Protein AF-A0A8S1B1F9-F1 (afdb_monomer)

pLDDT: mean 83.86, std 9.73, range [38.22, 96.88]

Organism: Arctia plantaginis (NCBI:txid874455)

InterPro domains:
  IPR051055 PIF1 DNA helicase [PTHR47642] (65-188)

Sequence (222 aa):
MPAEEEDPELYELVKKCQIHRHTQTCTKNNTSVRCRFNFPRQECDETRIVSHSSDGFLRNGGRICLLKRRKQDAWVNNFHPQLLRLRTGNMDIQPCGSNEAIAYYIAKYLSKAEPEGVDSGIAQAIQQIQREESDISRKLFRICMKILKERQVSAAECAYRLCHIPLRDSSRSCIFLNTRKPEQRYKVLRFDQSGHVTGCYSNIFERYEKRPLHILNTILRK

Mean predicted aligned error: 11.95 Å

Structure (mmCIF, N/CA/C/O backbone):
data_AF-A0A8S1B1F9-F1
#
_entry.id   AF-A0A8S1B1F9-F1
#
loop_
_atom_site.group_PDB
_atom_site.id
_atom_site.type_symbol
_atom_site.label_atom_id
_atom_site.label_alt_id
_atom_site.label_comp_id
_atom_site.label_asym_id
_atom_site.label_entity_id
_atom_site.label_seq_id
_atom_site.pdbx_PDB_ins_code
_atom_site.Cartn_x
_atom_site.Cartn_y
_atom_site.Cartn_z
_atom_site.occupancy
_atom_site.B_iso_or_equiv
_atom_site.auth_seq_id
_atom_site.auth_comp_id
_atom_site.auth_asym_id
_atom_site.auth_atom_id
_atom_site.pdbx_PDB_model_num
ATOM 1 N N . MET A 1 1 ? -13.764 4.101 15.469 1.00 85.19 1 MET A N 1
ATOM 2 C CA . MET A 1 1 ? -14.524 2.851 15.713 1.00 85.19 1 MET A CA 1
ATOM 3 C C . MET A 1 1 ? -16.001 3.222 15.779 1.00 85.19 1 MET A C 1
ATOM 5 O O . MET A 1 1 ? -16.249 4.332 16.241 1.00 85.19 1 MET A O 1
ATOM 9 N N . PRO A 1 2 ? -16.958 2.408 15.300 1.00 88.38 2 PRO A N 1
ATOM 10 C CA . PRO A 1 2 ? -18.380 2.664 15.585 1.00 88.38 2 PRO A CA 1
ATOM 11 C C . PRO A 1 2 ? -18.637 2.656 17.101 1.00 88.38 2 PRO A C 1
ATOM 13 O O . PRO A 1 2 ? -17.787 2.175 17.862 1.00 88.38 2 PRO A O 1
ATOM 16 N N . ALA A 1 3 ? -19.753 3.221 17.561 1.00 89.62 3 ALA A N 1
ATOM 17 C CA . ALA A 1 3 ? -20.211 2.941 18.920 1.00 89.62 3 ALA A CA 1
ATOM 18 C C . ALA A 1 3 ? -20.698 1.484 19.022 1.00 89.62 3 ALA A C 1
ATOM 20 O O . ALA A 1 3 ? -21.151 0.906 18.036 1.00 89.62 3 ALA A O 1
ATOM 21 N N . GLU A 1 4 ? -20.592 0.894 20.212 1.00 92.12 4 GLU A N 1
ATOM 22 C CA . GLU A 1 4 ? -21.021 -0.489 20.466 1.00 92.12 4 GLU A CA 1
ATOM 23 C C . GLU A 1 4 ? -22.518 -0.679 20.188 1.00 92.12 4 GLU A C 1
ATOM 25 O O . GLU A 1 4 ? -22.912 -1.684 19.614 1.00 92.12 4 GLU A O 1
ATOM 30 N N . GLU A 1 5 ? -23.329 0.329 20.507 1.00 94.25 5 GLU A N 1
ATOM 31 C CA . GLU A 1 5 ? -24.780 0.346 20.288 1.00 94.25 5 GLU A CA 1
ATOM 32 C C . GLU A 1 5 ? -25.167 0.490 18.806 1.00 94.25 5 GLU A C 1
ATOM 34 O O . GLU A 1 5 ? -26.212 -0.001 18.388 1.00 94.25 5 GLU A O 1
ATOM 39 N N . GLU A 1 6 ? -24.331 1.156 18.003 1.00 94.06 6 GLU A N 1
ATOM 40 C CA . GLU A 1 6 ? -24.597 1.412 16.580 1.00 94.06 6 GLU A CA 1
ATOM 41 C C . GLU A 1 6 ? -24.293 0.188 15.712 1.00 94.06 6 GLU A C 1
ATOM 43 O O . GLU A 1 6 ? -25.030 -0.121 14.777 1.00 94.06 6 GLU A O 1
ATOM 48 N N . ASP A 1 7 ? -23.174 -0.486 15.990 1.00 96.12 7 ASP A N 1
ATOM 49 C CA . ASP A 1 7 ? -22.719 -1.647 15.228 1.00 96.12 7 ASP A CA 1
ATOM 50 C C . ASP A 1 7 ? -21.903 -2.601 16.126 1.00 96.12 7 ASP A C 1
ATOM 52 O O . ASP A 1 7 ? -20.662 -2.574 16.100 1.00 96.12 7 ASP A O 1
ATOM 56 N N . PRO A 1 8 ? -22.585 -3.451 16.923 1.00 96.00 8 PRO A N 1
ATOM 57 C CA . PRO A 1 8 ? -21.937 -4.347 17.882 1.00 96.00 8 PRO A CA 1
ATOM 58 C C . PRO A 1 8 ? -20.952 -5.314 17.216 1.00 96.00 8 PRO A C 1
ATOM 60 O O . PRO A 1 8 ? -19.862 -5.571 17.726 1.00 96.00 8 PRO A O 1
ATOM 63 N N . GLU A 1 9 ? -21.308 -5.829 16.036 1.00 95.88 9 GLU A N 1
ATOM 64 C CA . GLU A 1 9 ? -20.485 -6.793 15.306 1.00 95.88 9 GLU A CA 1
ATOM 65 C C . GLU A 1 9 ? -19.170 -6.158 14.841 1.00 95.88 9 GLU A C 1
ATOM 67 O O . GLU A 1 9 ? -18.086 -6.705 15.067 1.00 95.88 9 GLU A O 1
ATOM 72 N N . LEU A 1 10 ? -19.235 -4.981 14.208 1.00 96.25 10 LEU A N 1
ATOM 73 C CA . LEU A 1 10 ? -18.028 -4.295 13.761 1.00 96.25 10 LEU A CA 1
ATOM 74 C C . LEU A 1 10 ? -17.189 -3.816 14.944 1.00 96.25 10 LEU A C 1
ATOM 76 O O . LEU A 1 10 ? -15.961 -3.869 14.872 1.00 96.25 10 LEU A O 1
ATOM 80 N N . TYR A 1 11 ? -17.824 -3.357 16.020 1.00 96.25 11 TYR A N 1
ATOM 81 C CA . TYR A 1 11 ? -17.135 -2.958 17.240 1.00 96.25 11 TYR A CA 1
ATOM 82 C C . TYR A 1 11 ? -16.305 -4.112 17.826 1.00 96.25 11 TYR A C 1
ATOM 84 O O . TYR A 1 11 ? -15.102 -3.943 18.059 1.00 96.25 11 TYR A O 1
ATOM 92 N N . GLU A 1 12 ? -16.890 -5.307 17.946 1.00 96.56 12 GLU A N 1
ATOM 93 C CA . GLU A 1 12 ? -16.179 -6.501 18.412 1.00 96.56 12 GLU A CA 1
ATOM 94 C C . GLU A 1 12 ? -15.044 -6.911 17.464 1.00 96.56 12 GLU A C 1
ATOM 96 O O . GLU A 1 12 ? -13.924 -7.197 17.903 1.00 96.56 12 GLU A O 1
ATOM 101 N N . LEU A 1 13 ? -15.260 -6.846 16.146 1.00 96.88 13 LEU A N 1
ATOM 102 C CA . LEU A 1 13 ? -14.199 -7.099 15.166 1.00 96.88 13 LEU A CA 1
ATOM 103 C C . LEU A 1 13 ? -13.034 -6.105 15.288 1.00 96.88 13 LEU A C 1
ATOM 105 O O . LEU A 1 13 ? -11.866 -6.486 15.152 1.00 96.88 13 LEU A O 1
ATOM 109 N N . VAL A 1 14 ? -13.322 -4.828 15.545 1.00 96.19 14 VAL A N 1
ATOM 110 C CA . VAL A 1 14 ? -12.297 -3.795 15.736 1.00 96.19 14 VAL A CA 1
ATOM 111 C C . VAL A 1 14 ? -11.507 -4.055 17.014 1.00 96.19 14 VAL A C 1
ATOM 113 O O . VAL A 1 14 ? -10.272 -4.063 16.962 1.00 96.19 14 VAL A O 1
ATOM 116 N N . LYS A 1 15 ? -12.186 -4.334 18.134 1.00 95.56 15 LYS A N 1
ATOM 117 C CA . LYS A 1 15 ? -11.540 -4.698 19.404 1.00 95.56 15 LYS A CA 1
ATOM 118 C C . LYS A 1 15 ? -10.648 -5.928 19.263 1.00 95.56 15 LYS A C 1
ATOM 120 O O . LYS A 1 15 ? -9.524 -5.937 19.768 1.00 95.56 15 LYS A O 1
ATOM 125 N N . LYS A 1 16 ? -11.121 -6.941 18.539 1.00 95.31 16 LYS A N 1
ATOM 126 C CA . LYS A 1 16 ? -10.407 -8.203 18.335 1.00 95.31 16 LYS A CA 1
ATOM 127 C C . LYS A 1 16 ? -9.188 -8.056 17.424 1.00 95.31 16 LYS A C 1
ATOM 129 O O . LYS A 1 16 ? -8.132 -8.605 17.727 1.00 95.31 16 LYS A O 1
ATOM 134 N N . CYS A 1 17 ? -9.321 -7.347 16.302 1.00 95.19 17 CYS A N 1
ATOM 135 C CA . CYS A 1 17 ? -8.339 -7.420 15.212 1.00 95.19 17 CYS A CA 1
ATOM 136 C C . CYS A 1 17 ? -7.545 -6.130 14.968 1.00 95.19 17 CYS A C 1
ATOM 138 O O . CYS A 1 17 ? -6.486 -6.186 14.338 1.00 95.19 17 CYS A O 1
ATOM 140 N N . GLN A 1 18 ? -8.041 -4.967 15.396 1.00 96.19 18 GLN A N 1
ATOM 141 C CA . GLN A 1 18 ? -7.490 -3.672 14.974 1.00 96.19 18 GLN A CA 1
ATOM 142 C C . GLN A 1 18 ? -6.810 -2.880 16.085 1.00 96.19 18 GLN A C 1
ATOM 144 O O . GLN A 1 18 ? -6.198 -1.858 15.778 1.00 96.19 18 GLN A O 1
ATOM 149 N N . ILE A 1 19 ? -6.850 -3.332 17.337 1.00 95.50 19 ILE A N 1
ATOM 150 C CA . ILE A 1 19 ? -6.139 -2.661 18.428 1.00 95.50 19 ILE A CA 1
ATOM 151 C C . ILE A 1 19 ? -4.636 -2.899 18.292 1.00 95.50 19 ILE A C 1
ATOM 153 O O . ILE A 1 19 ? -4.151 -4.027 18.386 1.00 95.50 19 ILE A O 1
ATOM 157 N N . HIS A 1 20 ? -3.891 -1.819 18.075 1.00 94.56 20 HIS A N 1
ATOM 158 C CA . HIS A 1 20 ? -2.442 -1.849 18.079 1.00 94.56 20 HIS A CA 1
ATOM 159 C C . HIS A 1 20 ? -1.928 -2.131 19.491 1.00 94.56 20 HIS A C 1
ATOM 161 O O . HIS A 1 20 ? -2.270 -1.439 20.449 1.00 94.56 20 HIS A O 1
ATOM 167 N N . ARG A 1 21 ? -1.060 -3.133 19.598 1.00 92.00 21 ARG A N 1
ATOM 168 C CA . ARG A 1 21 ? -0.300 -3.445 20.805 1.00 92.00 21 ARG A CA 1
ATOM 169 C C . ARG A 1 21 ? 1.168 -3.425 20.430 1.00 92.00 21 ARG A C 1
ATOM 171 O O . ARG A 1 21 ? 1.539 -3.959 19.383 1.00 92.00 21 ARG A O 1
ATOM 178 N N . HIS A 1 22 ? 1.990 -2.802 21.265 1.00 90.62 22 HIS A N 1
ATOM 179 C CA . HIS A 1 22 ? 3.414 -2.755 20.992 1.00 90.62 22 HIS A CA 1
ATOM 180 C C . HIS A 1 22 ? 4.000 -4.167 20.995 1.00 90.62 22 HIS A C 1
ATOM 182 O O . HIS A 1 22 ? 3.785 -4.957 21.910 1.00 90.62 22 HIS A O 1
ATOM 188 N N . THR A 1 23 ? 4.748 -4.464 19.942 1.00 87.69 23 THR A N 1
ATOM 189 C CA . THR A 1 23 ? 5.561 -5.670 19.797 1.00 87.69 23 THR A CA 1
ATOM 190 C C . THR A 1 23 ? 6.990 -5.249 19.474 1.00 87.69 23 THR A C 1
ATOM 192 O O . THR A 1 23 ? 7.249 -4.071 19.221 1.00 87.69 23 THR A O 1
ATOM 195 N N . GLN A 1 24 ? 7.922 -6.198 19.403 1.00 84.81 24 GLN A N 1
ATOM 196 C CA . GLN A 1 24 ? 9.319 -5.922 19.037 1.00 84.81 24 GLN A CA 1
ATOM 197 C C . GLN A 1 24 ? 9.446 -5.185 17.689 1.00 84.81 24 GLN A C 1
ATOM 199 O O . GLN A 1 24 ? 10.350 -4.388 17.489 1.00 84.81 24 GLN A O 1
ATOM 204 N N . THR A 1 25 ? 8.491 -5.371 16.772 1.00 85.81 25 THR A N 1
ATOM 205 C CA . THR A 1 25 ? 8.483 -4.678 15.469 1.00 85.81 25 THR A CA 1
ATOM 206 C C . THR A 1 25 ? 8.158 -3.182 15.553 1.00 85.81 25 THR A C 1
ATOM 208 O O . THR A 1 25 ? 8.343 -2.452 14.573 1.00 85.81 25 THR A O 1
ATOM 211 N N . CYS A 1 26 ? 7.653 -2.723 16.703 1.00 87.62 26 CYS A N 1
ATOM 212 C CA . CYS A 1 26 ? 7.297 -1.328 16.946 1.00 87.62 26 CYS A CA 1
ATOM 213 C C . CYS A 1 26 ? 8.517 -0.454 17.229 1.00 87.62 26 CYS A C 1
ATOM 215 O O . CYS A 1 26 ? 8.411 0.763 17.109 1.00 87.62 26 CYS A O 1
ATOM 217 N N . THR A 1 27 ? 9.670 -1.039 17.541 1.00 83.25 27 THR A N 1
ATOM 218 C CA . THR A 1 27 ? 10.941 -0.324 17.620 1.00 83.25 27 THR A CA 1
ATOM 219 C C . THR A 1 27 ? 11.744 -0.632 16.359 1.00 83.25 27 THR A C 1
ATOM 221 O O . THR A 1 27 ? 11.889 -1.777 15.937 1.00 83.25 27 THR A O 1
ATOM 224 N N . LYS A 1 28 ? 12.258 0.403 15.688 1.00 69.69 28 LYS A N 1
ATOM 225 C CA . LYS A 1 28 ? 13.285 0.199 14.660 1.00 69.69 28 LYS A CA 1
ATOM 226 C C . LYS A 1 28 ? 14.621 0.099 15.396 1.00 69.69 28 LYS A C 1
ATOM 228 O O . LYS A 1 28 ? 14.969 1.035 16.109 1.00 69.69 28 LYS A O 1
ATOM 233 N N . ASN A 1 29 ? 15.315 -1.032 15.273 1.00 64.75 29 ASN A N 1
ATOM 234 C CA . ASN A 1 29 ? 16.646 -1.282 15.847 1.00 64.75 29 ASN A CA 1
ATOM 235 C C . ASN A 1 29 ? 16.768 -0.976 17.357 1.00 64.75 29 ASN A C 1
ATOM 237 O O . ASN A 1 29 ? 17.799 -0.469 17.787 1.00 64.75 29 ASN A O 1
ATOM 241 N N . ASN A 1 30 ? 15.707 -1.204 18.149 1.00 60.62 30 ASN A N 1
ATOM 242 C CA . ASN A 1 30 ? 15.657 -0.928 19.599 1.00 60.62 30 ASN A CA 1
ATOM 243 C C . ASN A 1 30 ? 16.088 0.484 20.044 1.00 60.62 30 ASN A C 1
ATOM 245 O O . ASN A 1 30 ? 16.358 0.712 21.216 1.00 60.62 30 ASN A O 1
ATOM 249 N N . THR A 1 31 ? 16.111 1.449 19.127 1.00 62.41 31 THR A N 1
ATOM 250 C CA . THR A 1 31 ? 16.647 2.801 19.368 1.00 62.41 31 THR A CA 1
ATOM 251 C C . THR A 1 31 ? 15.568 3.877 19.351 1.00 62.41 31 THR A C 1
ATOM 253 O O . THR A 1 31 ? 15.835 5.035 19.660 1.00 62.41 31 THR A O 1
ATOM 256 N N . SER A 1 32 ? 14.332 3.526 18.990 1.00 66.75 32 SER A N 1
ATOM 257 C CA . SER A 1 32 ? 13.257 4.507 18.869 1.00 66.75 32 SER A CA 1
ATOM 258 C C . SER A 1 32 ? 12.443 4.633 20.155 1.00 66.75 32 SER A C 1
ATOM 260 O O . SER A 1 32 ? 11.801 3.679 20.582 1.00 66.75 32 SER A O 1
ATOM 262 N N . VAL A 1 33 ? 12.411 5.849 20.710 1.00 75.88 33 VAL A N 1
ATOM 263 C CA . VAL A 1 33 ? 11.517 6.259 21.812 1.00 75.88 33 VAL A CA 1
ATOM 264 C C . VAL A 1 33 ? 10.048 6.303 21.360 1.00 75.88 33 VAL A C 1
ATOM 266 O O . VAL A 1 33 ? 9.131 6.276 22.176 1.00 75.88 33 VAL A O 1
ATOM 269 N N . ARG A 1 34 ? 9.798 6.370 20.045 1.00 81.62 34 ARG A N 1
ATOM 270 C CA . ARG A 1 34 ? 8.455 6.441 19.460 1.00 81.62 34 ARG A CA 1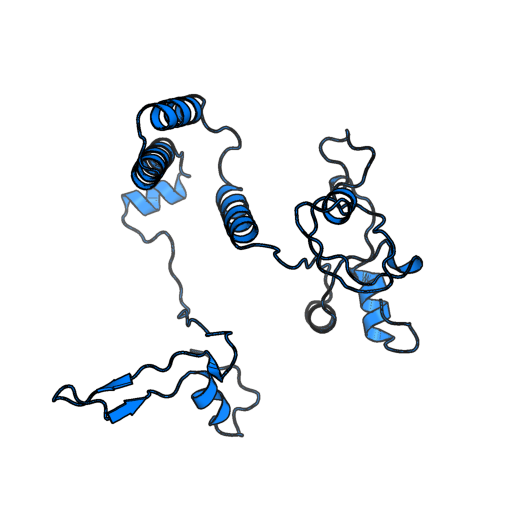
ATOM 271 C C . ARG A 1 34 ? 8.125 5.157 18.711 1.00 81.62 34 ARG A C 1
ATOM 273 O O . ARG A 1 34 ? 8.978 4.560 18.061 1.00 81.62 34 ARG A O 1
ATOM 280 N N . CYS A 1 35 ? 6.856 4.762 18.748 1.00 87.31 35 CYS A N 1
ATOM 281 C CA . CYS A 1 35 ? 6.382 3.634 17.958 1.00 87.31 35 CYS A CA 1
ATOM 282 C C . CYS A 1 35 ? 6.646 3.885 16.465 1.00 87.31 35 CYS A C 1
ATOM 284 O O . CYS A 1 35 ? 6.242 4.912 15.919 1.00 87.31 35 CYS A O 1
ATOM 286 N N . ARG A 1 36 ? 7.256 2.912 15.782 1.00 85.50 36 ARG A N 1
ATOM 287 C CA . ARG A 1 36 ? 7.500 2.900 14.329 1.00 85.50 36 ARG A CA 1
ATOM 288 C C . ARG A 1 36 ? 6.238 3.208 13.523 1.00 85.50 36 ARG A C 1
ATOM 290 O O . ARG A 1 36 ? 6.314 3.809 12.455 1.00 85.50 36 ARG A O 1
ATOM 297 N N . PHE A 1 37 ? 5.083 2.776 14.019 1.00 86.31 37 PHE A N 1
ATOM 298 C CA . PHE A 1 37 ? 3.787 2.978 13.378 1.00 86.31 37 PHE A CA 1
ATOM 299 C C . PHE A 1 37 ? 3.103 4.291 13.802 1.00 86.31 37 PHE A C 1
ATOM 301 O O . PHE A 1 37 ? 1.999 4.577 13.340 1.00 86.31 37 PHE A O 1
ATOM 308 N N . ASN A 1 38 ? 3.771 5.127 14.602 1.00 86.88 38 ASN A N 1
ATOM 309 C CA . ASN A 1 38 ? 3.291 6.410 15.120 1.00 86.88 38 ASN A CA 1
ATOM 310 C C . ASN A 1 38 ? 2.028 6.287 15.995 1.00 86.88 38 ASN A C 1
ATOM 312 O O . ASN A 1 38 ? 1.086 7.063 15.841 1.00 86.88 38 ASN A O 1
ATOM 316 N N . PHE A 1 39 ? 1.991 5.276 16.868 1.00 90.06 39 PHE A N 1
ATOM 317 C CA . PHE A 1 39 ? 0.992 5.169 17.935 1.00 90.06 39 PHE A CA 1
ATOM 318 C C . PHE A 1 39 ? 1.496 5.819 19.241 1.00 90.06 39 PHE A C 1
ATOM 320 O O . PHE A 1 39 ? 2.703 5.764 19.498 1.00 90.06 39 PHE A O 1
ATOM 327 N N . PRO A 1 40 ? 0.602 6.398 20.071 1.00 91.31 40 PRO A N 1
ATOM 328 C CA . PRO A 1 40 ? -0.830 6.597 19.816 1.00 91.31 40 PRO A CA 1
ATOM 329 C C . PRO A 1 40 ? -1.084 7.611 18.688 1.00 91.31 40 PRO A C 1
ATOM 331 O O . PRO A 1 40 ? -0.336 8.571 18.516 1.00 91.31 40 PRO A O 1
ATOM 334 N N . ARG A 1 41 ? -2.139 7.386 17.899 1.00 88.06 41 ARG A N 1
ATOM 335 C CA . ARG A 1 41 ? -2.556 8.310 16.834 1.00 88.06 41 ARG A CA 1
ATOM 336 C C . ARG A 1 41 ? -3.211 9.543 17.462 1.00 88.06 41 ARG A C 1
ATOM 338 O O . ARG A 1 41 ? -3.934 9.414 18.447 1.00 88.06 41 ARG A O 1
ATOM 345 N N . GLN A 1 42 ? -2.980 10.713 16.873 1.00 86.38 42 GLN A N 1
ATOM 346 C CA . GLN A 1 42 ? -3.591 11.967 17.324 1.00 86.38 42 GLN A CA 1
ATOM 347 C C . GLN A 1 42 ? -5.107 11.963 17.099 1.00 86.38 42 GLN A C 1
ATOM 349 O O . GLN A 1 42 ? -5.591 11.348 16.144 1.00 86.38 42 GLN A O 1
ATOM 354 N N . GLU A 1 43 ? -5.841 12.647 17.979 1.00 91.19 43 GLU A N 1
ATOM 355 C CA . GLU A 1 43 ? -7.264 12.902 17.758 1.00 91.19 43 GLU A CA 1
ATOM 356 C C . GLU A 1 43 ? -7.453 13.862 16.583 1.00 91.19 43 GLU A C 1
ATOM 358 O O . GLU A 1 43 ? -6.582 14.678 16.267 1.00 91.19 43 GLU A O 1
ATOM 363 N N . CYS A 1 44 ? -8.576 13.714 15.893 1.00 89.94 44 CYS A N 1
ATOM 364 C CA . CYS A 1 44 ? -8.918 14.546 14.758 1.00 89.94 44 CYS A CA 1
ATOM 365 C C . CYS A 1 44 ? -10.435 14.547 14.590 1.00 89.94 44 CYS A C 1
ATOM 367 O O . CYS A 1 44 ? -11.033 13.483 14.432 1.00 89.94 44 CYS A O 1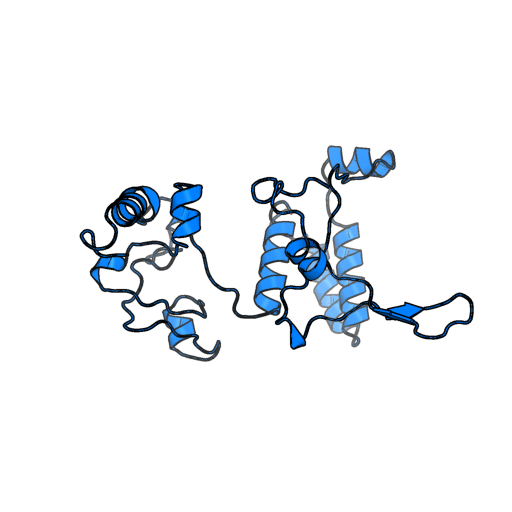
ATOM 369 N N . ASP A 1 45 ? -11.062 15.718 14.607 1.00 91.56 45 ASP A N 1
ATOM 370 C CA . ASP A 1 45 ? -12.527 15.810 14.561 1.00 91.56 45 ASP A CA 1
ATOM 371 C C . ASP A 1 45 ? -13.104 15.458 13.188 1.00 91.56 45 ASP A C 1
ATOM 373 O O . ASP A 1 45 ? -14.231 14.965 13.080 1.00 91.56 45 ASP A O 1
ATOM 377 N N . GLU A 1 46 ? -12.306 15.643 12.134 1.00 91.94 46 GLU A N 1
ATOM 378 C CA . GLU A 1 46 ? -12.720 15.462 10.747 1.00 91.94 46 GLU A CA 1
ATOM 379 C C . GLU A 1 46 ? -11.614 14.856 9.887 1.00 91.94 46 GLU A C 1
ATOM 381 O O . GLU A 1 46 ? -10.424 15.107 10.073 1.00 91.94 46 GLU A O 1
ATOM 386 N N . THR A 1 47 ? -12.020 14.056 8.900 1.00 91.44 47 THR A N 1
ATOM 387 C CA . THR A 1 47 ? -11.076 13.487 7.942 1.00 91.44 47 THR A CA 1
ATOM 388 C C . THR A 1 47 ? -10.643 14.561 6.954 1.00 91.44 47 THR A C 1
ATOM 390 O O . THR A 1 47 ? -11.481 15.125 6.256 1.00 91.44 47 THR A O 1
ATOM 393 N N . ARG A 1 48 ? -9.336 14.803 6.838 1.00 89.88 48 ARG A N 1
ATOM 394 C CA . ARG A 1 48 ? -8.778 15.792 5.908 1.00 89.88 48 ARG A CA 1
ATOM 395 C C . ARG A 1 48 ? -7.491 15.318 5.249 1.00 89.88 48 ARG A C 1
ATOM 397 O O . ARG A 1 48 ? -6.711 14.558 5.828 1.00 89.88 48 ARG A O 1
ATOM 404 N N . ILE A 1 49 ? -7.265 15.802 4.032 1.00 88.69 49 ILE A N 1
ATOM 405 C CA . ILE A 1 49 ? -5.995 15.645 3.324 1.00 88.69 49 ILE A CA 1
ATOM 406 C C . ILE A 1 49 ? -5.114 16.846 3.654 1.00 88.69 49 ILE A C 1
ATOM 408 O O . ILE A 1 49 ? -5.570 17.986 3.609 1.00 88.69 49 ILE A O 1
ATOM 412 N N . VAL A 1 50 ? -3.861 16.586 4.005 1.00 86.75 50 VAL A N 1
ATOM 413 C CA . VAL A 1 50 ? -2.868 17.619 4.296 1.00 86.75 50 VAL A CA 1
ATOM 414 C C . VAL A 1 50 ? -1.840 17.692 3.177 1.00 86.75 50 VAL A C 1
ATOM 416 O O . VAL A 1 50 ? -1.439 16.670 2.621 1.00 86.75 50 VAL A O 1
ATOM 419 N N . SER A 1 51 ? -1.398 18.910 2.857 1.00 83.75 51 SER A N 1
ATOM 420 C CA . SER A 1 51 ? -0.303 19.120 1.906 1.00 83.75 51 SER A CA 1
ATOM 421 C C . SER A 1 51 ? 0.989 18.486 2.425 1.00 83.75 51 SER A C 1
ATOM 423 O O . SER A 1 51 ? 1.279 18.563 3.622 1.00 83.75 51 SER A O 1
ATOM 425 N N . HIS A 1 52 ? 1.804 17.948 1.515 1.00 80.12 52 HIS A N 1
ATOM 426 C CA . HIS A 1 52 ? 3.143 17.429 1.806 1.00 80.12 52 HIS A CA 1
ATOM 427 C C . HIS A 1 52 ? 4.071 18.457 2.475 1.00 80.12 52 HIS A C 1
ATOM 429 O O . HIS A 1 52 ? 4.975 18.070 3.208 1.00 80.12 52 HIS A O 1
ATOM 435 N N . SER A 1 53 ? 3.839 19.755 2.253 1.00 80.25 53 SER A N 1
ATOM 436 C CA . SER A 1 53 ? 4.620 20.852 2.842 1.00 80.25 53 SER A CA 1
ATOM 437 C C . SER A 1 53 ? 4.112 21.330 4.206 1.00 80.25 53 SER A C 1
ATOM 439 O O . SER A 1 53 ? 4.722 22.207 4.806 1.00 80.25 53 SER A O 1
ATOM 441 N N . SER A 1 54 ? 2.987 20.803 4.694 1.00 81.81 54 SER A N 1
ATOM 442 C CA . SER A 1 54 ? 2.362 21.298 5.924 1.00 81.81 54 SER A CA 1
ATOM 443 C C . SER A 1 54 ? 2.961 20.681 7.191 1.00 81.81 54 SER A C 1
ATOM 445 O O . SER A 1 54 ? 3.312 19.500 7.223 1.00 81.81 54 SER A O 1
ATOM 447 N N . ASP A 1 55 ? 2.942 21.431 8.292 1.00 80.50 55 ASP A N 1
ATOM 448 C CA . ASP A 1 55 ? 3.279 20.916 9.628 1.00 80.50 55 ASP A CA 1
ATOM 449 C C . ASP A 1 55 ? 2.446 19.685 10.014 1.00 80.50 55 ASP A C 1
ATOM 451 O O . ASP A 1 55 ? 2.926 18.782 10.704 1.00 80.50 55 ASP A O 1
ATOM 455 N N . GLY A 1 56 ? 1.196 19.621 9.543 1.00 75.12 56 GLY A N 1
ATOM 456 C CA . GLY A 1 56 ? 0.307 18.478 9.751 1.00 75.12 56 GLY A CA 1
ATOM 457 C C . GLY A 1 56 ? 0.847 17.183 9.138 1.00 75.12 56 GLY A C 1
ATOM 458 O O . GLY A 1 56 ? 0.711 16.119 9.743 1.00 75.12 56 GLY A O 1
ATOM 459 N N . PHE A 1 57 ? 1.519 17.261 7.987 1.00 79.19 57 PHE A N 1
ATOM 460 C CA . PHE A 1 57 ? 2.155 16.109 7.346 1.00 79.19 57 PHE A CA 1
ATOM 461 C C . PHE A 1 57 ? 3.337 15.582 8.170 1.00 79.19 57 PHE A C 1
ATOM 463 O O . PHE A 1 57 ? 3.422 14.377 8.432 1.00 79.19 57 PHE A O 1
ATOM 470 N N . LEU A 1 58 ? 4.205 16.481 8.647 1.00 76.62 58 LEU A N 1
ATOM 471 C CA . LEU A 1 58 ? 5.360 16.128 9.480 1.00 76.62 58 LEU A CA 1
ATOM 472 C C . LEU A 1 58 ? 4.922 15.516 10.819 1.00 76.62 58 LEU A C 1
ATOM 474 O O . LEU A 1 58 ? 5.399 14.446 11.202 1.00 76.62 58 LEU A O 1
ATOM 478 N N . ARG A 1 59 ? 3.952 16.139 11.502 1.00 75.81 59 ARG A N 1
ATOM 479 C CA . ARG A 1 59 ? 3.424 15.662 12.795 1.00 75.81 59 ARG A CA 1
ATOM 480 C C . ARG A 1 59 ? 2.747 14.292 12.696 1.00 75.81 59 ARG A C 1
ATOM 482 O O . ARG A 1 59 ? 2.842 13.495 13.628 1.00 75.81 59 ARG A O 1
ATOM 489 N N . ASN A 1 60 ? 2.127 13.975 11.559 1.00 74.94 60 ASN A N 1
ATOM 490 C CA . ASN A 1 60 ? 1.469 12.685 11.322 1.00 74.94 60 ASN A CA 1
ATOM 491 C C . ASN A 1 60 ? 2.430 11.567 10.856 1.00 74.94 60 ASN A C 1
ATOM 493 O O . ASN A 1 60 ? 1.996 10.482 10.444 1.00 74.94 60 ASN A O 1
ATOM 497 N N . GLY A 1 61 ? 3.743 11.817 10.904 1.00 75.62 61 GLY A N 1
ATOM 498 C CA . GLY A 1 61 ? 4.764 10.860 10.483 1.00 75.62 61 GLY A CA 1
ATOM 499 C C . GLY A 1 61 ? 4.777 10.638 8.971 1.00 75.62 61 GLY A C 1
ATOM 500 O O . GLY A 1 61 ? 4.949 9.506 8.526 1.00 75.62 61 GLY A O 1
ATOM 501 N N . GLY A 1 62 ? 4.535 11.694 8.188 1.00 78.31 62 GLY A N 1
ATOM 502 C CA . GLY A 1 62 ? 4.565 11.651 6.724 1.00 78.31 62 GLY A CA 1
ATOM 503 C C . GLY A 1 62 ? 3.308 11.060 6.083 1.00 78.31 62 GLY A C 1
ATOM 504 O O . GLY A 1 62 ? 3.349 10.572 4.955 1.00 78.31 62 GLY A O 1
ATOM 505 N N . ARG A 1 63 ? 2.178 11.066 6.797 1.00 80.69 63 ARG A N 1
ATOM 506 C CA . ARG A 1 63 ? 0.891 10.582 6.284 1.00 80.69 63 ARG A CA 1
ATOM 507 C C . ARG A 1 63 ? 0.012 11.744 5.842 1.00 80.69 63 ARG A C 1
ATOM 509 O O . ARG A 1 63 ? -0.348 12.601 6.644 1.00 80.69 63 ARG A O 1
ATOM 516 N N . ILE A 1 64 ? -0.380 11.704 4.573 1.00 85.94 64 ILE A N 1
ATOM 517 C CA . ILE A 1 64 ? -1.161 12.750 3.895 1.00 85.94 64 ILE A CA 1
ATOM 518 C C . ILE A 1 64 ? -2.641 12.793 4.278 1.00 85.94 64 ILE A C 1
ATOM 520 O O . ILE A 1 64 ? -3.303 13.793 4.039 1.00 85.94 64 ILE A O 1
ATOM 524 N N . CYS A 1 65 ? -3.178 11.724 4.861 1.00 88.19 65 CYS A N 1
ATOM 525 C CA . CYS A 1 65 ? -4.570 11.667 5.283 1.00 88.19 65 CYS A CA 1
ATOM 526 C C . CYS A 1 65 ? -4.639 11.575 6.806 1.00 88.19 65 CYS A C 1
ATOM 528 O O . CYS A 1 65 ? -4.155 10.611 7.412 1.00 88.19 65 CYS A O 1
ATOM 530 N N . LEU A 1 66 ? -5.229 12.602 7.409 1.00 87.56 66 LEU A N 1
ATOM 531 C CA . LEU A 1 66 ? -5.648 12.606 8.802 1.00 87.56 66 LEU A CA 1
ATOM 532 C C . LEU A 1 66 ? -7.076 12.078 8.830 1.00 87.56 66 LEU A C 1
ATOM 534 O O . LEU A 1 66 ? -7.963 12.697 8.253 1.00 87.56 66 LEU A O 1
ATOM 538 N N . LEU A 1 67 ? -7.288 10.918 9.444 1.00 89.44 67 LEU A 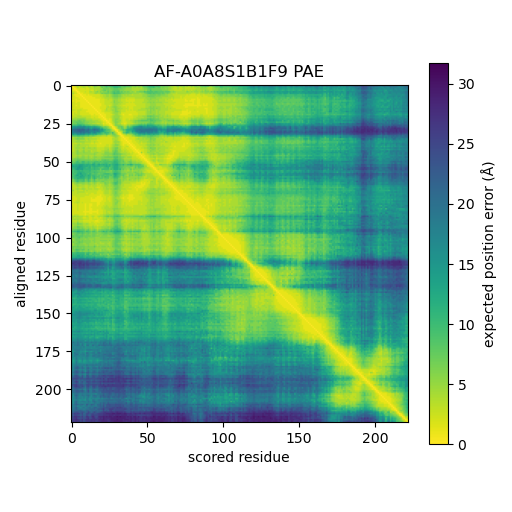N 1
ATOM 539 C CA . LEU A 1 67 ? -8.624 10.345 9.590 1.00 89.44 67 LEU A CA 1
ATOM 540 C C . LEU A 1 67 ? -9.282 10.879 10.854 1.00 89.44 67 LEU A C 1
ATOM 542 O O . LEU A 1 67 ? -8.620 10.955 11.892 1.00 89.44 67 LEU A O 1
ATOM 546 N N . LYS A 1 68 ? -10.592 11.134 10.776 1.00 91.38 68 LYS A N 1
ATOM 547 C CA . LYS A 1 68 ? -11.422 11.403 11.949 1.00 91.38 68 LYS A CA 1
ATOM 548 C C . LYS A 1 68 ? -11.202 10.320 13.004 1.00 91.38 68 LYS A C 1
ATOM 550 O O . LYS A 1 68 ? -11.341 9.125 12.729 1.00 91.38 68 LYS A O 1
ATOM 555 N N . ARG A 1 69 ? -10.843 10.738 14.213 1.00 92.00 69 ARG A N 1
ATOM 556 C CA . ARG A 1 69 ? -10.455 9.864 15.312 1.00 92.00 69 ARG A CA 1
ATOM 557 C C . ARG A 1 69 ? -10.760 10.522 16.647 1.00 92.00 69 ARG A C 1
ATOM 559 O O . ARG A 1 69 ? -10.247 11.593 16.945 1.00 92.00 69 ARG A O 1
ATOM 566 N N . ARG A 1 70 ? -11.537 9.824 17.473 1.00 93.56 70 ARG A N 1
ATOM 567 C CA . ARG A 1 70 ? -11.784 10.205 18.867 1.00 93.56 70 ARG A CA 1
ATOM 568 C C . ARG A 1 70 ? -10.599 9.786 19.738 1.00 93.56 70 ARG A C 1
ATOM 570 O O . ARG A 1 70 ? -9.889 8.839 19.394 1.00 93.56 70 ARG A O 1
ATOM 577 N N . LYS A 1 71 ? -10.425 10.415 20.899 1.00 92.75 71 LYS A N 1
ATOM 578 C CA . LYS A 1 71 ? -9.340 10.105 21.844 1.00 92.75 71 LYS A CA 1
ATOM 579 C C . LYS A 1 71 ? -9.273 8.620 22.234 1.00 92.75 71 LYS A C 1
ATOM 581 O O . LYS A 1 71 ? -8.189 8.043 22.268 1.00 92.75 71 LYS A O 1
ATOM 586 N N . GLN A 1 72 ? -10.417 7.966 22.448 1.00 92.62 72 GLN A N 1
ATOM 587 C CA . GLN A 1 72 ? -10.486 6.529 22.757 1.00 92.62 72 GLN A CA 1
ATOM 588 C C . GLN A 1 72 ? -10.036 5.626 21.597 1.00 92.62 72 GLN A C 1
ATOM 590 O O . GLN A 1 72 ? -9.584 4.506 21.814 1.00 92.62 72 GLN A O 1
ATOM 595 N N . ASP A 1 73 ? -10.103 6.123 20.361 1.00 94.06 73 ASP A N 1
ATOM 596 C CA . ASP A 1 73 ? -9.731 5.379 19.162 1.00 94.06 73 ASP A CA 1
ATOM 597 C C . ASP A 1 73 ? -8.230 5.520 18.840 1.00 94.06 73 ASP A C 1
ATOM 599 O O . ASP A 1 73 ? -7.778 5.030 17.807 1.00 94.06 73 ASP A O 1
ATOM 603 N N . ALA A 1 74 ? -7.422 6.167 19.692 1.00 93.19 74 ALA A N 1
ATOM 604 C CA . ALA A 1 74 ? -6.002 6.467 19.448 1.00 93.19 74 ALA A CA 1
ATOM 605 C C . ALA A 1 74 ? -5.139 5.241 19.086 1.00 93.19 74 ALA A C 1
ATOM 607 O O . ALA A 1 74 ? -4.150 5.372 18.364 1.00 93.19 74 ALA A O 1
ATOM 608 N N . TRP A 1 75 ? -5.536 4.046 19.528 1.00 95.00 75 TRP A N 1
ATOM 609 C CA . TRP A 1 75 ? -4.810 2.787 19.319 1.00 95.00 75 TRP A CA 1
ATOM 610 C C . TRP A 1 75 ? -5.404 1.892 18.227 1.00 95.00 75 TRP A C 1
ATOM 612 O O . TRP A 1 75 ? -4.897 0.806 17.972 1.00 95.00 75 TRP A O 1
ATOM 622 N N . VAL A 1 76 ? -6.463 2.334 17.552 1.00 94.75 76 VAL A N 1
ATOM 623 C CA . VAL A 1 76 ? -7.129 1.552 16.504 1.00 94.75 76 VAL A CA 1
ATOM 624 C C . VAL A 1 76 ? -6.386 1.724 15.172 1.00 94.75 76 VAL A C 1
ATOM 626 O O . VAL A 1 76 ? -6.100 2.848 14.754 1.00 94.75 76 VAL A O 1
ATOM 629 N N . ASN A 1 77 ? -6.051 0.642 14.473 1.00 94.06 77 ASN A N 1
ATOM 630 C CA . ASN A 1 77 ? -5.490 0.731 13.122 1.00 94.06 77 ASN A CA 1
ATOM 631 C C . ASN A 1 77 ? -6.506 1.298 12.121 1.00 94.06 77 ASN A C 1
ATOM 633 O O . ASN A 1 77 ? -7.706 1.349 12.379 1.00 94.06 77 ASN A O 1
ATOM 637 N N . ASN A 1 78 ? -6.030 1.734 10.959 1.00 92.06 78 ASN A N 1
ATOM 638 C CA . ASN A 1 78 ? -6.924 2.153 9.891 1.00 92.06 78 ASN A CA 1
ATOM 639 C C . ASN A 1 78 ? -7.496 0.920 9.184 1.00 92.06 78 ASN A C 1
ATOM 641 O O . ASN A 1 78 ? -6.749 0.111 8.635 1.00 92.06 78 ASN A O 1
ATOM 645 N N . PHE A 1 79 ? -8.818 0.799 9.149 1.00 93.69 79 PHE A N 1
ATOM 646 C CA . PHE A 1 79 ? -9.503 -0.353 8.575 1.00 93.69 79 PHE A CA 1
ATOM 647 C C . PHE A 1 79 ? -10.663 0.092 7.681 1.00 93.69 79 PHE A C 1
ATOM 649 O O . PHE A 1 79 ? -11.181 1.199 7.814 1.00 93.69 79 PHE A O 1
ATOM 656 N N . HIS A 1 80 ? -11.083 -0.793 6.780 1.00 93.44 80 HIS A N 1
ATOM 657 C CA . HIS A 1 80 ? -12.292 -0.616 5.985 1.00 93.44 80 HIS A CA 1
ATOM 658 C C . HIS A 1 80 ? -13.392 -1.534 6.542 1.00 93.44 80 HIS A C 1
ATOM 660 O O . HIS A 1 80 ? -13.166 -2.748 6.575 1.00 93.44 80 HIS A O 1
ATOM 666 N N . PRO A 1 81 ? -14.564 -1.014 6.959 1.00 93.62 81 PRO A N 1
ATOM 667 C CA . PRO A 1 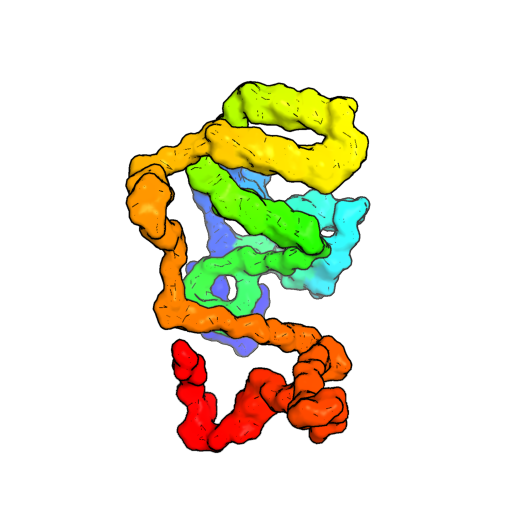81 ? -15.610 -1.793 7.627 1.00 93.62 81 PRO A CA 1
ATOM 668 C C . PRO A 1 81 ? -15.996 -3.090 6.907 1.00 93.62 81 PRO A C 1
ATOM 670 O O . PRO A 1 81 ? -15.914 -4.165 7.498 1.00 93.62 81 PRO A O 1
ATOM 673 N N . GLN A 1 82 ? -16.319 -3.027 5.607 1.00 94.88 82 GLN A N 1
ATOM 674 C CA . GLN A 1 82 ? -16.693 -4.235 4.859 1.00 94.88 82 GLN A CA 1
ATOM 675 C C . GLN A 1 82 ? -15.540 -5.241 4.726 1.00 94.88 82 GLN A C 1
ATOM 677 O O . GLN A 1 82 ? -15.763 -6.444 4.817 1.00 94.88 82 GLN A O 1
ATOM 682 N N . LEU A 1 83 ? -14.296 -4.779 4.542 1.00 95.06 83 LEU A N 1
ATOM 683 C CA . LEU A 1 83 ? -13.153 -5.691 4.411 1.00 95.06 83 LEU A CA 1
ATOM 684 C C . LEU A 1 83 ? -12.839 -6.375 5.741 1.00 95.06 83 LEU A C 1
ATOM 686 O O . LEU A 1 83 ? -12.424 -7.531 5.747 1.00 95.06 83 LEU A O 1
ATOM 690 N N . LEU A 1 84 ? -13.061 -5.682 6.860 1.00 96.19 84 LEU A N 1
ATOM 691 C CA . LEU A 1 84 ? -12.872 -6.256 8.185 1.00 96.19 84 LEU A CA 1
ATOM 692 C C . LEU A 1 84 ? -13.881 -7.373 8.449 1.00 96.19 84 LEU A C 1
ATOM 694 O O . LEU A 1 84 ? -13.487 -8.423 8.942 1.00 96.19 84 LEU A O 1
ATOM 698 N N . ARG A 1 85 ? -15.144 -7.181 8.060 1.00 95.38 85 ARG A N 1
ATOM 699 C CA . ARG A 1 85 ? -16.183 -8.218 8.152 1.00 95.38 85 ARG A CA 1
ATOM 700 C C . ARG A 1 85 ? -15.850 -9.443 7.297 1.00 95.38 85 ARG A C 1
ATOM 702 O O . ARG A 1 85 ? -15.972 -10.565 7.765 1.00 95.38 85 ARG A O 1
ATOM 709 N N . LEU A 1 86 ? -15.360 -9.234 6.073 1.00 95.38 86 LEU A N 1
ATOM 710 C CA . LEU A 1 86 ? -15.033 -10.329 5.150 1.00 95.38 86 LEU A CA 1
ATOM 711 C C . LEU A 1 86 ? -13.770 -11.111 5.536 1.00 95.38 86 LEU A C 1
ATOM 713 O O . LEU A 1 86 ? -13.709 -12.319 5.333 1.00 95.38 86 LEU A O 1
ATOM 717 N N . ARG A 1 87 ? -12.732 -10.420 6.021 1.00 90.50 87 ARG A N 1
ATOM 718 C CA . ARG A 1 87 ? -11.401 -11.010 6.248 1.00 90.50 87 ARG A CA 1
ATOM 719 C C . ARG A 1 87 ? -11.106 -11.300 7.719 1.00 90.50 87 ARG A C 1
ATOM 721 O O . ARG A 1 87 ? -10.175 -12.049 8.001 1.00 90.50 87 ARG A O 1
ATOM 728 N N . THR A 1 88 ? -11.822 -10.654 8.641 1.00 94.19 88 THR A N 1
ATOM 729 C CA . THR A 1 88 ? -11.651 -10.770 10.101 1.00 94.19 88 THR A CA 1
ATOM 730 C C . THR A 1 88 ? -10.182 -10.740 10.540 1.00 94.19 88 THR A C 1
ATOM 732 O O . THR A 1 88 ? -9.726 -11.575 11.317 1.00 94.19 88 THR A O 1
ATOM 735 N N . GLY A 1 89 ? -9.401 -9.810 9.985 1.00 94.50 89 GLY A N 1
ATOM 736 C CA . GLY A 1 89 ? -7.951 -9.759 10.172 1.00 94.50 89 GLY A CA 1
ATOM 737 C C . GLY A 1 89 ? -7.430 -8.336 10.294 1.00 94.50 89 GLY A C 1
ATOM 738 O O . GLY A 1 89 ? -8.076 -7.389 9.846 1.00 94.50 89 GLY A O 1
ATOM 739 N N . ASN A 1 90 ? -6.250 -8.182 10.901 1.00 94.69 90 ASN A N 1
ATOM 740 C CA . ASN A 1 90 ? -5.598 -6.883 11.058 1.00 94.69 90 ASN A CA 1
ATOM 741 C C . ASN A 1 90 ? -5.376 -6.197 9.695 1.00 94.69 90 ASN A C 1
ATOM 743 O O . ASN A 1 90 ? -5.011 -6.848 8.708 1.00 94.69 90 ASN A O 1
ATOM 747 N N . MET A 1 91 ? -5.628 -4.888 9.644 1.00 93.62 91 MET A N 1
ATOM 748 C CA . MET A 1 91 ? -5.448 -4.049 8.461 1.00 93.62 91 MET A CA 1
ATOM 749 C C . MET A 1 91 ? -4.831 -2.709 8.873 1.00 93.62 91 MET A C 1
ATOM 751 O O . MET A 1 91 ? -5.188 -2.163 9.907 1.00 93.62 91 MET A O 1
ATOM 755 N N . ASP A 1 92 ? -3.938 -2.160 8.048 1.00 88.94 92 ASP A N 1
ATOM 756 C CA . ASP A 1 92 ? -3.444 -0.779 8.169 1.00 88.94 92 ASP A CA 1
ATOM 757 C C . ASP A 1 92 ? -3.555 -0.106 6.798 1.00 88.94 92 ASP A C 1
ATOM 759 O O . ASP A 1 92 ? -2.593 -0.010 6.036 1.00 88.94 92 ASP A O 1
ATOM 763 N N . ILE A 1 93 ? -4.784 0.272 6.439 1.00 88.62 93 ILE A N 1
ATOM 764 C CA . ILE A 1 93 ? -5.096 0.862 5.133 1.00 88.62 93 ILE A CA 1
ATOM 765 C C . ILE A 1 93 ? -4.799 2.360 5.174 1.00 88.62 93 ILE A C 1
ATOM 767 O O . ILE A 1 93 ? -5.275 3.090 6.045 1.00 88.62 93 ILE A O 1
ATOM 771 N N . GLN A 1 94 ? -4.019 2.843 4.211 1.00 84.50 94 GLN A N 1
ATOM 772 C CA . GLN A 1 94 ? -3.681 4.258 4.087 1.00 84.50 94 GLN A CA 1
ATOM 773 C C . GLN A 1 94 ? -3.827 4.685 2.624 1.00 84.50 94 GLN A C 1
ATOM 775 O O . GLN A 1 94 ? -3.357 3.965 1.741 1.00 84.50 94 GLN A O 1
ATOM 780 N N . PRO A 1 95 ? -4.480 5.826 2.343 1.00 82.69 95 PRO A N 1
ATOM 781 C CA . PRO A 1 95 ? -4.558 6.341 0.986 1.00 82.69 95 PRO A CA 1
ATOM 782 C C . PRO A 1 95 ? -3.169 6.754 0.494 1.00 82.69 95 PRO A C 1
ATOM 784 O O . PRO A 1 95 ? -2.363 7.320 1.238 1.00 82.69 95 PRO A O 1
ATOM 787 N N . CYS A 1 96 ? -2.900 6.474 -0.777 1.00 80.69 96 CYS A N 1
ATOM 788 C CA . CYS A 1 96 ? -1.680 6.909 -1.439 1.00 80.69 96 CYS A CA 1
ATOM 789 C C . CYS A 1 96 ? -1.803 8.388 -1.816 1.00 80.69 96 CYS A C 1
ATOM 791 O O . CYS A 1 96 ? -2.770 8.779 -2.464 1.00 80.69 96 CYS A O 1
ATOM 793 N N . GLY A 1 97 ? -0.837 9.207 -1.395 1.00 78.94 97 GLY A N 1
ATOM 794 C CA . GLY A 1 97 ? -0.927 10.661 -1.559 1.00 78.94 97 GLY A CA 1
ATOM 795 C C . GLY A 1 97 ? -0.401 11.229 -2.862 1.00 78.94 97 GLY A C 1
ATOM 796 O O . GLY A 1 97 ? -0.707 12.374 -3.168 1.00 78.94 97 GLY A O 1
ATOM 797 N N . SER A 1 98 ? 0.368 10.459 -3.630 1.00 81.94 98 SER A N 1
ATOM 798 C CA . SER A 1 98 ? 0.896 10.916 -4.912 1.00 81.94 98 SER A CA 1
ATOM 799 C C . SER A 1 98 ? 1.289 9.737 -5.804 1.00 81.94 98 SER A C 1
ATOM 801 O O . SER A 1 98 ? 1.474 8.612 -5.320 1.00 81.94 98 SER A O 1
ATOM 803 N N . ASN A 1 99 ? 1.441 9.991 -7.104 1.00 86.12 99 ASN A N 1
ATOM 804 C CA . ASN A 1 99 ? 1.907 8.986 -8.062 1.00 86.12 99 ASN A CA 1
ATOM 805 C C . ASN A 1 99 ? 3.342 8.538 -7.746 1.00 86.12 99 ASN A C 1
ATOM 807 O O . ASN A 1 99 ? 3.671 7.359 -7.863 1.00 86.12 99 ASN A O 1
ATOM 811 N N . GLU A 1 100 ? 4.177 9.461 -7.273 1.00 85.06 100 GLU A N 1
ATOM 812 C CA . GLU A 1 100 ? 5.562 9.215 -6.874 1.00 85.06 100 GLU A CA 1
ATOM 813 C C . GLU A 1 100 ? 5.613 8.305 -5.643 1.00 85.06 100 GLU A C 1
ATOM 815 O O . GLU A 1 100 ? 6.393 7.355 -5.609 1.00 85.06 100 GLU A O 1
ATOM 820 N N . ALA A 1 101 ? 4.738 8.532 -4.656 1.00 82.19 101 ALA A N 1
ATOM 821 C CA . ALA A 1 101 ? 4.634 7.677 -3.476 1.00 82.19 101 ALA A CA 1
ATOM 822 C C . ALA A 1 101 ? 4.202 6.247 -3.842 1.00 82.19 101 ALA A C 1
ATOM 824 O O . ALA A 1 101 ? 4.714 5.285 -3.266 1.00 82.19 101 ALA A O 1
ATOM 825 N N . ILE A 1 102 ? 3.300 6.097 -4.819 1.00 87.50 102 ILE A N 1
ATOM 826 C CA . ILE A 1 102 ? 2.883 4.789 -5.347 1.00 87.50 102 ILE A CA 1
ATOM 827 C C . ILE A 1 102 ? 4.057 4.101 -6.045 1.00 87.50 102 ILE A C 1
ATOM 829 O O . ILE A 1 102 ? 4.370 2.955 -5.720 1.00 87.50 102 ILE A O 1
ATOM 833 N N . ALA A 1 103 ? 4.728 4.796 -6.966 1.00 87.75 103 ALA A N 1
ATOM 834 C CA . ALA A 1 103 ? 5.867 4.255 -7.702 1.00 87.75 103 ALA A CA 1
ATOM 835 C C . ALA A 1 103 ? 6.992 3.816 -6.752 1.00 87.75 103 ALA A C 1
ATOM 837 O O . ALA A 1 103 ? 7.488 2.694 -6.856 1.00 87.75 103 ALA A O 1
ATOM 838 N N . TYR A 1 104 ? 7.326 4.656 -5.768 1.00 85.81 104 TYR A N 1
ATOM 839 C CA . TYR A 1 104 ? 8.304 4.335 -4.732 1.00 85.81 104 TYR A CA 1
ATOM 840 C C . TYR A 1 104 ? 7.888 3.114 -3.905 1.00 85.81 104 TYR A C 1
ATOM 842 O O . TYR A 1 104 ? 8.707 2.233 -3.651 1.00 85.81 104 TYR A O 1
ATOM 850 N N . TYR A 1 105 ? 6.618 3.031 -3.494 1.00 87.25 105 TYR A N 1
ATOM 851 C CA . TYR A 1 105 ? 6.124 1.896 -2.719 1.00 87.25 105 TYR A CA 1
ATOM 852 C C . TYR A 1 105 ? 6.234 0.589 -3.509 1.00 87.25 105 TYR A C 1
ATOM 854 O O . TYR A 1 105 ? 6.748 -0.396 -2.985 1.00 87.25 105 TYR A O 1
ATOM 862 N N . ILE A 1 106 ? 5.816 0.585 -4.777 1.00 88.62 106 ILE A N 1
ATOM 863 C CA . ILE A 1 106 ? 5.936 -0.585 -5.654 1.00 88.62 106 ILE A CA 1
ATOM 864 C C . ILE A 1 106 ? 7.407 -0.984 -5.798 1.00 88.62 106 ILE A C 1
ATOM 866 O O . ILE A 1 106 ? 7.748 -2.136 -5.531 1.00 88.62 106 ILE A O 1
ATOM 870 N N . ALA A 1 107 ? 8.283 -0.035 -6.142 1.00 85.44 107 ALA A N 1
ATOM 871 C CA . ALA A 1 107 ? 9.712 -0.287 -6.307 1.00 85.44 107 ALA A CA 1
ATOM 872 C C . ALA A 1 107 ? 10.341 -0.877 -5.035 1.00 85.44 107 ALA A C 1
ATOM 874 O O . ALA A 1 107 ? 11.020 -1.894 -5.110 1.00 85.44 107 ALA A O 1
ATOM 875 N N . LYS A 1 108 ? 10.034 -0.310 -3.861 1.00 84.69 108 LYS A N 1
ATOM 876 C CA . LYS A 1 108 ? 10.523 -0.784 -2.559 1.00 84.69 108 LYS A CA 1
ATOM 877 C C . LYS A 1 108 ? 10.145 -2.236 -2.265 1.00 84.69 108 LYS A C 1
ATOM 879 O O . LYS A 1 108 ? 10.921 -2.955 -1.643 1.00 84.69 108 LYS A O 1
ATOM 884 N N . TYR A 1 109 ? 8.932 -2.653 -2.627 1.00 86.88 109 TYR A N 1
ATOM 885 C CA . TYR A 1 109 ? 8.485 -4.027 -2.384 1.00 86.88 109 TYR A CA 1
ATOM 886 C C . TYR A 1 109 ? 9.011 -5.003 -3.430 1.00 86.88 109 TYR A C 1
ATOM 888 O O . TYR A 1 109 ? 9.360 -6.123 -3.065 1.00 86.88 109 TYR A O 1
ATOM 896 N N . LEU A 1 110 ? 9.120 -4.577 -4.692 1.00 83.12 110 LEU A N 1
ATOM 897 C CA . LEU A 1 110 ? 9.794 -5.356 -5.731 1.00 83.12 110 LEU A CA 1
ATOM 898 C C . LEU A 1 110 ? 11.257 -5.608 -5.362 1.00 83.12 110 LEU A C 1
ATOM 900 O O . LEU A 1 110 ? 11.740 -6.722 -5.515 1.00 83.12 110 LEU A O 1
ATOM 904 N N . SER A 1 111 ? 11.931 -4.597 -4.812 1.00 79.38 111 SER A N 1
ATOM 905 C CA . SER A 1 111 ? 13.334 -4.688 -4.425 1.00 79.38 111 SER A CA 1
ATOM 906 C C . SER A 1 111 ? 13.560 -5.281 -3.029 1.00 79.38 111 SER A C 1
ATOM 908 O O . SER A 1 111 ? 14.683 -5.273 -2.543 1.00 79.38 111 SER A O 1
ATOM 910 N N . LYS A 1 112 ? 12.517 -5.751 -2.329 1.00 82.44 112 LYS A N 1
ATOM 911 C CA . LYS A 1 112 ? 12.637 -6.189 -0.926 1.00 82.44 112 LYS A CA 1
ATOM 912 C C . LYS A 1 112 ? 13.463 -7.468 -0.763 1.00 82.44 112 LYS A C 1
ATOM 914 O O . LYS A 1 112 ? 14.019 -7.693 0.305 1.00 82.44 112 LYS A O 1
ATOM 919 N N . ALA A 1 113 ? 13.475 -8.312 -1.791 1.00 75.88 113 ALA A N 1
ATOM 920 C CA . ALA A 1 113 ? 14.279 -9.529 -1.831 1.00 75.88 113 ALA A CA 1
ATOM 921 C C . ALA A 1 113 ? 15.700 -9.280 -2.361 1.00 75.88 113 ALA A C 1
ATOM 923 O O . ALA A 1 113 ? 16.518 -10.195 -2.344 1.00 75.88 113 ALA A O 1
ATOM 924 N N . GLU A 1 114 ? 15.986 -8.068 -2.842 1.00 74.94 114 GLU A N 1
ATOM 925 C CA . GLU A 1 114 ? 17.320 -7.720 -3.314 1.00 74.94 114 GLU A CA 1
ATOM 926 C C . GLU A 1 114 ? 18.257 -7.523 -2.117 1.00 74.94 114 GLU A C 1
ATOM 928 O O . GLU A 1 114 ? 17.807 -7.090 -1.049 1.00 74.94 114 GLU A O 1
ATOM 933 N N . PRO A 1 115 ? 19.558 -7.807 -2.277 1.00 71.00 115 PRO A N 1
ATOM 934 C CA . PRO A 1 115 ? 20.541 -7.528 -1.242 1.00 71.00 115 PRO A CA 1
ATOM 935 C C . PRO A 1 115 ? 20.490 -6.054 -0.817 1.00 71.00 115 PRO A C 1
ATOM 937 O O . PRO A 1 115 ? 20.460 -5.156 -1.657 1.00 71.00 115 PRO A O 1
ATOM 940 N N . GLU A 1 116 ? 20.510 -5.791 0.494 1.00 64.75 116 GLU A N 1
ATOM 941 C CA . GLU A 1 116 ? 20.485 -4.418 1.029 1.00 64.75 116 GLU A CA 1
ATOM 942 C C . GLU A 1 116 ? 21.742 -3.617 0.641 1.00 64.75 116 GLU A C 1
ATOM 944 O O . GLU A 1 116 ? 21.718 -2.385 0.596 1.00 64.75 116 GLU A O 1
ATOM 949 N N . GLY A 1 117 ? 22.833 -4.317 0.320 1.00 61.62 117 GLY A N 1
ATOM 950 C CA . GLY A 1 117 ? 24.028 -3.738 -0.271 1.00 61.62 117 GLY A CA 1
ATOM 951 C C . GLY A 1 117 ? 23.865 -3.573 -1.776 1.00 61.62 117 GLY A C 1
ATOM 952 O O . GLY A 1 117 ? 24.040 -4.524 -2.533 1.00 61.62 117 GLY A O 1
ATOM 953 N N . VAL A 1 118 ? 23.609 -2.343 -2.219 1.00 62.56 118 VAL A N 1
ATOM 954 C CA . VAL A 1 118 ? 24.025 -1.933 -3.562 1.00 62.56 118 VAL A CA 1
ATOM 955 C C . VAL A 1 118 ? 25.546 -2.039 -3.563 1.00 62.56 118 VAL A C 1
ATOM 957 O O . VAL A 1 118 ? 26.189 -1.332 -2.785 1.00 62.56 118 VAL A O 1
ATOM 960 N N . ASP A 1 119 ? 26.113 -2.938 -4.372 1.00 64.62 119 ASP A N 1
ATOM 961 C CA . ASP A 1 119 ? 27.567 -3.053 -4.487 1.00 64.62 119 ASP A CA 1
ATOM 962 C C . ASP A 1 119 ? 28.150 -1.647 -4.702 1.00 64.62 119 ASP A C 1
ATOM 964 O O . ASP A 1 119 ? 27.619 -0.846 -5.480 1.00 64.62 119 ASP A O 1
ATOM 968 N N . SER A 1 120 ? 29.216 -1.324 -3.973 1.00 67.00 120 SER A N 1
ATOM 969 C CA . SER A 1 120 ? 29.965 -0.072 -4.095 1.00 67.00 120 SER A CA 1
ATOM 970 C C . SER A 1 120 ? 30.212 0.325 -5.559 1.00 67.00 120 SER A C 1
ATOM 972 O O . SER A 1 120 ? 30.119 1.507 -5.898 1.00 67.00 120 SER A O 1
ATOM 974 N N . GLY A 1 121 ? 30.401 -0.660 -6.446 1.00 66.31 121 GLY A N 1
ATOM 975 C CA . GLY A 1 121 ? 30.537 -0.456 -7.886 1.00 66.31 121 GLY A CA 1
ATOM 976 C C . GLY A 1 121 ? 29.278 0.079 -8.582 1.00 66.31 121 GLY A C 1
ATOM 977 O O . GLY A 1 121 ? 29.384 0.903 -9.490 1.00 66.31 121 GLY A O 1
ATOM 978 N N . ILE A 1 122 ? 28.075 -0.317 -8.156 1.00 70.88 122 ILE A N 1
ATOM 979 C CA . ILE A 1 122 ? 26.812 0.231 -8.676 1.00 70.88 122 ILE A CA 1
ATOM 980 C C . ILE A 1 122 ? 26.630 1.669 -8.176 1.00 70.88 122 ILE A C 1
ATOM 982 O O . ILE A 1 122 ? 26.272 2.544 -8.962 1.00 70.88 122 ILE A O 1
ATOM 986 N N . ALA A 1 123 ? 26.917 1.942 -6.900 1.00 76.25 123 ALA A N 1
ATOM 987 C CA . ALA A 1 123 ? 26.803 3.288 -6.337 1.00 76.25 123 ALA A CA 1
ATOM 988 C C . ALA A 1 123 ? 27.754 4.286 -7.026 1.00 76.25 123 ALA A C 1
ATOM 990 O O . ALA A 1 123 ? 27.334 5.379 -7.411 1.00 76.25 123 ALA A O 1
ATOM 991 N N . GLN A 1 124 ? 29.012 3.891 -7.246 1.00 75.44 124 GLN A N 1
ATOM 992 C CA . GLN A 1 124 ? 29.997 4.694 -7.978 1.00 75.44 124 GLN A CA 1
ATOM 993 C C . GLN A 1 124 ? 29.599 4.891 -9.445 1.00 75.44 124 GLN A C 1
ATOM 995 O O . GLN A 1 124 ? 29.631 6.017 -9.941 1.00 75.44 124 GLN A O 1
ATOM 1000 N N . ALA A 1 125 ? 29.147 3.832 -10.127 1.00 70.00 125 ALA A N 1
ATOM 1001 C CA . ALA A 1 125 ? 28.689 3.932 -11.511 1.00 70.00 125 ALA A CA 1
ATOM 1002 C C . ALA A 1 125 ? 27.475 4.864 -11.654 1.00 70.00 125 ALA A C 1
ATOM 1004 O O . ALA A 1 125 ? 27.414 5.652 -12.595 1.00 70.00 125 ALA A O 1
ATOM 1005 N N . ILE A 1 126 ? 26.532 4.834 -10.704 1.00 76.06 126 ILE A N 1
ATOM 1006 C CA . ILE A 1 126 ? 25.402 5.772 -10.675 1.00 76.06 126 ILE A CA 1
ATOM 1007 C C . ILE A 1 126 ? 25.905 7.214 -10.538 1.00 76.06 126 ILE A C 1
ATOM 1009 O O . ILE A 1 126 ? 25.449 8.078 -11.286 1.00 76.06 126 ILE A O 1
ATOM 1013 N N . GLN A 1 127 ? 26.854 7.485 -9.634 1.00 82.31 127 GLN A N 1
ATOM 1014 C CA . GLN A 1 127 ? 27.421 8.830 -9.466 1.00 82.31 127 GLN A CA 1
ATOM 1015 C C . GLN A 1 127 ? 28.149 9.320 -10.723 1.00 82.31 127 GLN A C 1
ATOM 1017 O O . GLN A 1 127 ? 28.016 10.485 -11.095 1.00 82.31 127 GLN A O 1
ATOM 1022 N N . GLN A 1 128 ? 28.890 8.442 -11.398 1.00 78.56 128 GLN A N 1
ATOM 1023 C CA . GLN A 1 128 ? 29.586 8.776 -12.638 1.00 78.56 128 GLN A CA 1
ATOM 1024 C C . GLN A 1 128 ? 28.595 9.096 -13.767 1.00 78.56 128 GLN A C 1
ATOM 1026 O O . GLN A 1 128 ? 28.662 10.167 -14.369 1.00 78.56 128 GLN A O 1
ATOM 1031 N N . ILE A 1 129 ? 27.593 8.236 -13.975 1.00 78.81 129 ILE A N 1
ATOM 1032 C CA . ILE A 1 129 ? 26.533 8.441 -14.974 1.00 78.81 129 ILE A CA 1
ATOM 1033 C C . ILE A 1 129 ? 25.732 9.723 -14.681 1.00 78.81 129 ILE A C 1
ATOM 1035 O O . ILE A 1 129 ? 25.310 10.424 -15.602 1.00 78.81 129 ILE A O 1
ATOM 1039 N N . GLN A 1 130 ? 25.538 10.072 -13.404 1.00 77.12 130 GLN A N 1
ATOM 1040 C CA . GLN A 1 130 ? 24.884 11.322 -13.015 1.00 77.12 130 GLN A CA 1
ATOM 1041 C C . GLN A 1 130 ? 25.658 12.574 -13.444 1.00 77.12 130 GLN A C 1
ATOM 1043 O O . GLN A 1 130 ? 25.003 13.580 -13.723 1.00 77.12 130 GLN A O 1
ATOM 1048 N N . ARG A 1 131 ? 26.995 12.512 -13.495 1.00 79.81 131 ARG A N 1
ATOM 1049 C CA . ARG A 1 131 ? 27.876 13.623 -13.892 1.00 79.81 131 ARG A CA 1
ATOM 1050 C C . ARG A 1 131 ? 28.052 13.730 -15.407 1.00 79.81 131 ARG A C 1
ATOM 1052 O O . ARG A 1 131 ? 28.128 14.838 -15.917 1.00 79.81 131 ARG A O 1
ATOM 1059 N N . GLU A 1 132 ? 28.124 12.599 -16.104 1.00 80.38 132 GLU A N 1
ATOM 1060 C CA . GLU A 1 132 ? 28.472 12.549 -17.533 1.00 80.38 132 GLU A CA 1
ATOM 1061 C C . GLU A 1 132 ? 27.282 12.752 -18.477 1.00 80.38 132 GLU A C 1
ATOM 1063 O O . GLU A 1 132 ? 27.450 13.272 -19.577 1.00 80.38 132 GLU A O 1
ATOM 1068 N N . GLU A 1 133 ? 26.081 12.327 -18.080 1.00 79.25 133 GLU A N 1
ATOM 1069 C CA . GLU A 1 133 ? 24.891 12.384 -18.932 1.00 79.25 133 GLU A CA 1
ATOM 1070 C C . GLU A 1 133 ? 23.960 13.514 -18.480 1.00 79.25 133 GLU A C 1
ATOM 1072 O O . GLU A 1 133 ? 23.625 13.621 -17.298 1.00 79.25 133 GLU A O 1
ATOM 1077 N N . SER A 1 134 ? 23.509 14.358 -19.405 1.00 78.56 134 SER A N 1
ATOM 1078 C CA . SER A 1 134 ? 22.560 15.436 -19.101 1.00 78.56 134 SER A CA 1
ATOM 1079 C C . SER A 1 134 ? 21.114 14.991 -19.308 1.00 78.56 134 SER A C 1
ATOM 1081 O O . SER A 1 134 ? 20.237 15.404 -18.547 1.00 78.56 134 SER A O 1
ATOM 1083 N N . ASP A 1 135 ? 20.866 14.095 -20.268 1.00 87.44 135 ASP A N 1
ATOM 1084 C CA . ASP A 1 135 ? 19.524 13.599 -20.550 1.00 87.44 135 ASP A CA 1
ATOM 1085 C C . ASP A 1 135 ? 19.057 12.594 -19.487 1.00 87.44 135 ASP A C 1
ATOM 1087 O O . ASP A 1 135 ? 19.684 11.563 -19.229 1.00 87.44 135 ASP A O 1
ATOM 1091 N N . ILE A 1 136 ? 17.905 12.879 -18.877 1.00 83.38 136 ILE A N 1
ATOM 1092 C CA . ILE A 1 136 ? 17.352 12.075 -17.780 1.00 83.38 136 ILE A CA 1
ATOM 1093 C C . ILE A 1 136 ? 17.018 10.656 -18.255 1.00 83.38 136 ILE A C 1
ATOM 1095 O O . ILE A 1 136 ? 17.273 9.692 -17.531 1.00 83.38 136 ILE A O 1
ATOM 1099 N N . SER A 1 137 ? 16.486 10.503 -19.468 1.00 82.50 137 SER A N 1
ATOM 1100 C CA . SER A 1 137 ? 16.058 9.198 -19.984 1.00 82.50 137 SER A CA 1
ATOM 1101 C C . SER A 1 137 ? 17.257 8.284 -20.236 1.00 82.50 137 SER A C 1
ATOM 1103 O O . SER A 1 137 ? 17.270 7.135 -19.791 1.00 82.50 137 SER A O 1
ATOM 1105 N N . ARG A 1 138 ? 18.307 8.803 -20.882 1.00 84.12 138 ARG A N 1
ATOM 1106 C CA . ARG A 1 138 ? 19.571 8.088 -21.116 1.00 84.12 138 ARG A CA 1
ATOM 1107 C C . ARG A 1 138 ? 20.290 7.768 -19.814 1.00 84.12 138 ARG A C 1
ATOM 1109 O O . ARG A 1 138 ? 20.784 6.651 -19.650 1.00 84.12 138 ARG A O 1
ATOM 1116 N N . LYS A 1 139 ? 20.293 8.707 -18.866 1.00 82.88 139 LYS A N 1
ATOM 1117 C CA . LYS A 1 139 ? 20.841 8.517 -17.519 1.00 82.88 139 LYS A CA 1
ATOM 1118 C C . LYS A 1 139 ? 20.160 7.348 -16.812 1.00 82.88 139 LYS A C 1
ATOM 1120 O O . LYS A 1 139 ? 20.837 6.421 -16.369 1.00 82.88 139 LYS A O 1
ATOM 1125 N N . LEU A 1 140 ? 18.826 7.347 -16.772 1.00 81.94 140 LEU A N 1
ATOM 1126 C CA . LEU A 1 140 ? 18.037 6.267 -16.178 1.00 81.94 140 LEU A CA 1
ATOM 1127 C C . LEU A 1 140 ? 18.275 4.931 -16.885 1.00 81.94 140 LEU A C 1
ATOM 1129 O O . LEU A 1 140 ? 18.458 3.919 -16.212 1.00 81.94 140 LEU A O 1
ATOM 1133 N N . PHE A 1 141 ? 18.332 4.921 -18.218 1.00 84.50 141 PHE A N 1
ATOM 1134 C CA . PHE A 1 141 ? 18.597 3.706 -18.985 1.00 84.50 141 PHE A CA 1
ATOM 1135 C C . PHE A 1 141 ? 19.963 3.097 -18.641 1.00 84.50 141 PHE A C 1
ATOM 1137 O O . PHE A 1 141 ? 20.041 1.910 -18.322 1.00 84.50 141 PHE A O 1
ATOM 1144 N N . ARG A 1 142 ? 21.035 3.904 -18.628 1.00 82.81 142 ARG A N 1
ATOM 1145 C CA . ARG A 1 142 ? 22.389 3.440 -18.273 1.00 82.81 142 ARG A CA 1
ATOM 1146 C C . ARG A 1 142 ? 22.455 2.904 -16.843 1.00 82.81 142 ARG A C 1
ATOM 1148 O O . ARG A 1 142 ? 23.041 1.845 -16.621 1.00 82.81 142 ARG A O 1
ATOM 1155 N N . ILE A 1 143 ? 21.815 3.594 -15.897 1.00 81.94 143 ILE A N 1
ATOM 1156 C CA . ILE A 1 143 ? 21.698 3.140 -14.505 1.00 81.94 143 ILE A CA 1
ATOM 1157 C C . ILE A 1 143 ? 20.994 1.778 -14.446 1.00 81.94 143 ILE A C 1
ATOM 1159 O O . ILE A 1 143 ? 21.517 0.846 -13.836 1.00 81.94 143 ILE A O 1
ATOM 1163 N N . CYS A 1 144 ? 19.850 1.633 -15.119 1.00 82.12 144 CYS A N 1
ATOM 1164 C CA . CYS A 1 144 ? 19.094 0.381 -15.139 1.00 82.12 144 CYS A CA 1
ATOM 1165 C C . CYS A 1 144 ? 19.913 -0.767 -15.737 1.00 82.12 144 CYS A C 1
ATOM 1167 O O . CYS A 1 144 ? 19.945 -1.850 -15.161 1.00 82.12 144 CYS A O 1
ATOM 1169 N N . MET A 1 145 ? 20.611 -0.536 -16.853 1.00 84.62 145 MET A N 1
ATOM 1170 C CA . MET A 1 145 ? 21.453 -1.560 -17.479 1.00 84.62 145 MET A CA 1
ATOM 1171 C C . MET A 1 145 ? 22.602 -1.995 -16.569 1.00 84.62 145 MET A C 1
ATOM 1173 O O . MET A 1 145 ? 22.883 -3.188 -16.471 1.00 84.62 145 MET A O 1
ATOM 1177 N N . LYS A 1 146 ? 23.241 -1.054 -15.863 1.00 79.38 146 LYS A N 1
ATOM 1178 C CA . LYS A 1 146 ? 24.305 -1.387 -14.909 1.00 79.38 146 LYS A CA 1
ATOM 1179 C C . LYS A 1 146 ? 23.769 -2.215 -13.742 1.00 79.38 146 LYS A C 1
ATOM 1181 O O . LYS A 1 146 ? 24.358 -3.244 -13.433 1.00 79.38 146 LYS A O 1
ATOM 1186 N N . ILE A 1 147 ? 22.641 -1.817 -13.149 1.00 78.69 147 ILE A N 1
ATOM 1187 C CA . ILE A 1 147 ? 21.994 -2.584 -12.073 1.00 78.69 147 ILE A CA 1
ATOM 1188 C C . ILE A 1 147 ? 21.647 -3.993 -12.560 1.00 78.69 147 ILE A C 1
ATOM 1190 O O . ILE A 1 147 ? 21.987 -4.957 -11.891 1.00 78.69 147 ILE A O 1
ATOM 1194 N N . LEU A 1 148 ? 21.024 -4.133 -13.734 1.00 79.25 148 LEU A N 1
ATOM 1195 C CA . LEU A 1 148 ? 20.658 -5.442 -14.284 1.00 79.25 148 LEU A CA 1
ATOM 1196 C C . LEU A 1 148 ? 21.870 -6.340 -14.560 1.00 79.25 148 LEU A C 1
ATOM 1198 O O . LEU A 1 148 ? 21.746 -7.554 -14.437 1.00 79.25 148 LEU A O 1
ATOM 1202 N N . LYS A 1 149 ? 23.018 -5.759 -14.926 1.00 80.19 149 LYS A N 1
ATOM 1203 C CA . LYS A 1 149 ? 24.257 -6.505 -15.181 1.00 80.19 149 LYS A CA 1
ATOM 1204 C C . LYS A 1 149 ? 24.906 -7.024 -13.898 1.00 80.19 149 LYS A C 1
ATOM 1206 O O . LYS A 1 149 ? 25.400 -8.144 -13.889 1.00 80.19 149 LYS A O 1
ATOM 1211 N N . GLU A 1 150 ? 24.928 -6.207 -12.849 1.00 77.31 150 GLU A N 1
ATOM 1212 C CA . GLU A 1 150 ? 25.559 -6.552 -11.565 1.00 77.31 150 GLU A CA 1
ATOM 1213 C C . GLU A 1 150 ? 24.600 -7.287 -10.613 1.00 77.31 150 GLU A C 1
ATOM 1215 O O . GLU A 1 150 ? 25.019 -7.833 -9.593 1.00 77.31 150 GLU A O 1
ATOM 1220 N N . ARG A 1 151 ? 23.298 -7.300 -10.924 1.00 79.38 151 ARG A N 1
ATOM 1221 C CA . ARG A 1 151 ? 22.278 -7.977 -10.124 1.00 79.38 151 ARG A CA 1
ATOM 1222 C C . ARG A 1 151 ? 22.584 -9.469 -10.052 1.00 79.38 151 ARG A C 1
ATOM 1224 O O . ARG A 1 151 ? 22.495 -10.196 -11.040 1.00 79.38 151 ARG A O 1
ATOM 1231 N N . GLN A 1 152 ? 22.841 -9.930 -8.837 1.00 79.56 152 GLN A N 1
ATOM 1232 C CA . GLN A 1 152 ? 22.899 -11.349 -8.531 1.00 79.56 152 GLN A CA 1
ATOM 1233 C C . GLN A 1 152 ? 21.488 -11.938 -8.573 1.00 79.56 152 GLN A C 1
ATOM 1235 O O . GLN A 1 152 ? 20.536 -11.358 -8.052 1.00 79.56 152 GLN A O 1
ATOM 1240 N N . VAL A 1 153 ? 21.355 -13.099 -9.204 1.00 81.56 153 VAL A N 1
ATOM 1241 C CA . VAL A 1 153 ? 20.089 -13.828 -9.313 1.00 81.56 153 VAL A CA 1
ATOM 1242 C C . VAL A 1 153 ? 20.207 -15.174 -8.614 1.00 81.56 153 VAL A C 1
ATOM 1244 O O . VAL A 1 153 ? 21.286 -15.761 -8.540 1.00 81.56 153 VAL A O 1
ATOM 1247 N N . SER A 1 154 ? 19.089 -15.677 -8.093 1.00 84.06 154 SER A N 1
ATOM 1248 C CA . SER A 1 154 ? 19.059 -17.008 -7.479 1.00 84.06 154 SER A CA 1
ATOM 1249 C C . SER A 1 154 ? 19.382 -18.106 -8.502 1.00 84.06 154 SER A C 1
ATOM 1251 O O . SER A 1 154 ? 19.129 -17.946 -9.698 1.00 84.06 154 SER A O 1
ATOM 1253 N N . ALA A 1 155 ? 19.874 -19.259 -8.036 1.00 90.12 155 ALA A N 1
ATOM 1254 C CA . ALA A 1 155 ? 20.131 -20.414 -8.901 1.00 90.12 155 ALA A CA 1
ATOM 1255 C C . ALA A 1 155 ? 18.878 -20.851 -9.690 1.00 90.12 155 ALA A C 1
ATOM 1257 O O . ALA A 1 155 ? 18.979 -21.200 -10.864 1.00 90.12 155 ALA A O 1
ATOM 1258 N N . ALA A 1 156 ? 17.692 -20.759 -9.075 1.00 89.69 156 ALA A N 1
ATOM 1259 C CA . ALA A 1 156 ? 16.422 -21.060 -9.731 1.00 89.69 156 ALA A CA 1
ATOM 1260 C C . ALA A 1 156 ? 16.106 -20.075 -10.871 1.00 8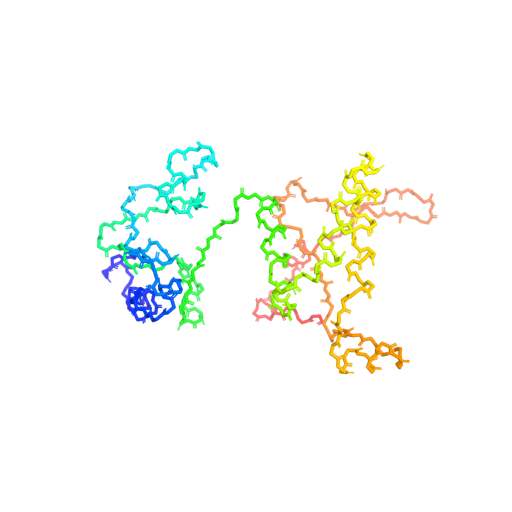9.69 156 ALA A C 1
ATOM 1262 O O . ALA A 1 156 ? 15.779 -20.502 -11.975 1.00 89.69 156 ALA A O 1
ATOM 1263 N N . GLU A 1 157 ? 16.255 -18.764 -10.638 1.00 89.00 157 GLU A N 1
ATOM 1264 C CA . GLU A 1 157 ? 16.076 -17.754 -11.694 1.00 89.00 157 GLU A CA 1
ATOM 1265 C C . GLU A 1 157 ? 17.095 -17.952 -12.831 1.00 89.00 157 GLU A C 1
ATOM 1267 O O . GLU A 1 157 ? 16.735 -17.850 -14.004 1.00 89.00 157 GLU A O 1
ATOM 1272 N N . CYS A 1 158 ? 18.348 -18.281 -12.497 1.00 91.06 158 CYS A N 1
ATOM 1273 C CA . CYS A 1 158 ? 19.400 -18.568 -13.472 1.00 91.06 158 CYS A CA 1
ATOM 1274 C C . CYS A 1 158 ? 19.034 -19.754 -14.378 1.00 91.06 158 CYS A C 1
ATOM 1276 O O . CYS A 1 158 ? 19.077 -19.621 -15.599 1.00 91.06 158 CYS A O 1
ATOM 1278 N N . ALA A 1 159 ? 18.594 -20.876 -13.797 1.00 95.12 159 ALA A N 1
ATOM 1279 C CA . ALA A 1 159 ? 18.165 -22.051 -14.555 1.00 95.12 159 ALA A CA 1
ATOM 1280 C C . ALA A 1 159 ? 17.006 -21.726 -15.511 1.00 95.12 159 ALA A C 1
ATOM 1282 O O . ALA A 1 159 ? 17.063 -22.075 -16.687 1.00 95.12 159 ALA A O 1
ATOM 1283 N N . TYR A 1 160 ? 15.993 -20.985 -15.046 1.00 95.12 160 TYR A N 1
ATOM 1284 C CA . TYR A 1 160 ? 14.879 -20.560 -15.899 1.00 95.12 160 TYR A CA 1
ATOM 1285 C C . TYR A 1 160 ? 15.358 -19.713 -17.082 1.00 95.12 160 TYR A C 1
ATOM 1287 O O . TYR A 1 160 ? 14.957 -19.958 -18.218 1.00 95.12 160 TYR A O 1
ATOM 1295 N N . ARG A 1 161 ? 16.249 -18.745 -16.836 1.00 91.38 161 ARG A N 1
ATOM 1296 C CA . ARG A 1 161 ? 16.798 -17.880 -17.890 1.00 91.38 161 ARG A CA 1
ATOM 1297 C C . ARG A 1 161 ? 17.652 -18.657 -18.896 1.00 91.38 161 ARG A C 1
ATOM 1299 O O . ARG A 1 161 ? 17.465 -18.460 -20.092 1.00 91.38 161 ARG A O 1
ATOM 1306 N N . LEU A 1 162 ? 18.547 -19.533 -18.431 1.00 94.56 162 LEU A N 1
ATOM 1307 C CA . LEU A 1 162 ? 19.426 -20.343 -19.288 1.00 94.56 162 LEU A CA 1
ATOM 1308 C C . LEU A 1 162 ? 18.646 -21.355 -20.134 1.00 94.56 162 LEU A C 1
ATOM 1310 O O . LEU A 1 162 ? 19.010 -21.610 -21.277 1.00 94.56 162 LEU A O 1
ATOM 1314 N N . CYS A 1 163 ? 17.558 -21.904 -19.595 1.00 96.19 163 CYS A N 1
ATOM 1315 C CA . CYS A 1 163 ? 16.692 -22.842 -20.305 1.00 96.19 163 CYS A CA 1
ATOM 1316 C C . CYS A 1 163 ? 15.587 -22.156 -21.126 1.00 96.19 163 CYS A C 1
ATOM 1318 O O . CYS A 1 163 ? 14.721 -22.847 -21.656 1.00 96.19 163 CYS A O 1
ATOM 1320 N N . HIS A 1 164 ? 15.578 -20.819 -21.218 1.00 92.25 164 HIS A N 1
ATOM 1321 C CA . HIS A 1 164 ? 14.527 -20.041 -21.888 1.00 92.25 164 HIS A CA 1
ATOM 1322 C C . HIS A 1 164 ? 13.101 -20.339 -21.385 1.00 92.25 164 HIS A C 1
ATOM 1324 O O . HIS A 1 164 ? 12.123 -20.218 -22.124 1.00 92.25 164 HIS A O 1
ATOM 1330 N N . ILE A 1 165 ? 12.970 -20.701 -20.110 1.00 94.25 165 ILE A N 1
ATOM 1331 C CA . ILE A 1 165 ? 11.684 -20.950 -19.463 1.00 94.25 165 ILE A CA 1
ATOM 1332 C C . ILE A 1 165 ? 11.123 -19.604 -18.980 1.00 94.25 165 ILE A C 1
ATOM 1334 O O . ILE A 1 165 ? 11.846 -18.822 -18.350 1.00 94.25 165 ILE A O 1
ATOM 1338 N N . PRO A 1 166 ? 9.839 -19.298 -19.236 1.00 90.25 166 PRO A N 1
ATOM 1339 C CA . PRO A 1 166 ? 9.236 -18.060 -18.763 1.00 90.25 166 PRO A CA 1
ATOM 1340 C C . PRO A 1 166 ? 9.271 -17.982 -17.228 1.00 90.25 166 PRO A C 1
ATOM 1342 O O . PRO A 1 166 ? 8.772 -18.861 -16.532 1.00 90.25 166 PRO A O 1
ATOM 1345 N N . LEU A 1 167 ? 9.820 -16.886 -16.688 1.00 86.62 167 LEU A N 1
ATOM 1346 C CA . LEU A 1 167 ? 9.891 -16.624 -15.237 1.00 86.62 167 LEU A CA 1
ATOM 1347 C C . LEU A 1 167 ? 8.519 -16.412 -14.583 1.00 86.62 167 LEU A C 1
ATOM 1349 O O . LEU A 1 167 ? 8.392 -16.396 -13.360 1.00 86.62 167 LEU A O 1
ATOM 1353 N N . ARG A 1 168 ? 7.491 -16.193 -15.398 1.00 84.19 168 ARG A N 1
ATOM 1354 C CA . ARG A 1 168 ? 6.118 -16.010 -14.959 1.00 84.19 168 ARG A CA 1
ATOM 1355 C C . ARG A 1 168 ? 5.195 -16.600 -16.002 1.00 84.19 168 ARG A C 1
ATOM 1357 O O . ARG A 1 168 ? 5.293 -16.250 -17.174 1.00 84.19 168 ARG A O 1
ATOM 1364 N N . ASP A 1 169 ? 4.237 -17.372 -15.524 1.00 85.44 169 ASP A N 1
ATOM 1365 C CA . ASP A 1 169 ? 3.055 -17.742 -16.283 1.00 85.44 169 ASP A CA 1
ATOM 1366 C C . ASP A 1 169 ? 1.799 -17.386 -15.473 1.00 85.44 169 ASP A C 1
ATOM 1368 O O . ASP A 1 169 ? 1.854 -17.191 -14.252 1.00 85.44 169 ASP A O 1
ATOM 1372 N N . SER A 1 170 ? 0.664 -17.217 -16.143 1.00 83.12 170 SER A N 1
ATOM 1373 C CA . SER A 1 170 ? -0.608 -16.966 -15.478 1.00 83.12 170 SER A CA 1
ATOM 1374 C C . SER A 1 170 ? -1.726 -17.725 -16.164 1.00 83.12 170 SER A C 1
ATOM 1376 O O . SER A 1 170 ? -2.089 -17.438 -17.298 1.00 83.12 170 SER A O 1
ATOM 1378 N N . SER A 1 171 ? -2.366 -18.617 -15.412 1.00 86.69 171 SER A N 1
ATOM 1379 C CA . SER A 1 171 ? -3.581 -19.310 -15.845 1.00 86.69 171 SER A CA 1
ATOM 1380 C C . SER A 1 171 ? -4.805 -18.393 -15.951 1.00 86.69 171 SER A C 1
ATOM 1382 O O . SE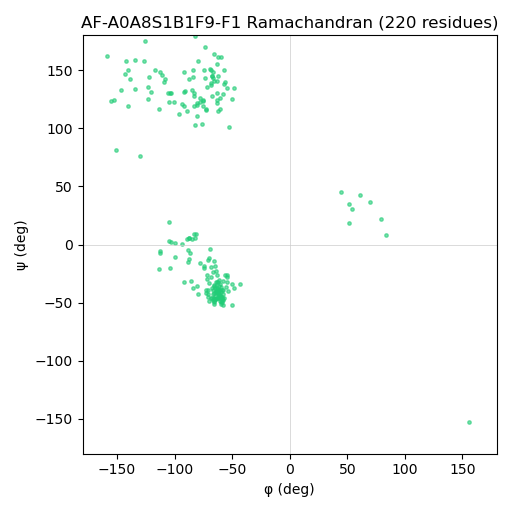R A 1 171 ? -5.881 -18.849 -16.330 1.00 86.69 171 SER A O 1
ATOM 1384 N N . ARG A 1 172 ? -4.684 -17.109 -15.580 1.00 80.62 172 ARG A N 1
ATOM 1385 C CA . ARG A 1 172 ? -5.794 -16.151 -15.533 1.00 80.62 172 ARG A CA 1
ATOM 1386 C C . ARG A 1 172 ? -5.518 -14.972 -16.453 1.00 80.62 172 ARG A C 1
ATOM 1388 O O . ARG A 1 172 ? -4.472 -14.332 -16.374 1.00 80.62 172 ARG A O 1
ATOM 1395 N N . SER A 1 173 ? -6.507 -14.636 -17.276 1.00 79.31 173 SER A N 1
ATOM 1396 C CA . SER A 1 173 ? -6.447 -13.435 -18.106 1.00 79.31 173 SER A CA 1
ATOM 1397 C C . SER A 1 173 ? -6.527 -12.164 -17.248 1.00 79.31 173 SER A C 1
ATOM 1399 O O . SER A 1 173 ? -7.319 -12.069 -16.308 1.00 79.31 173 SER A O 1
ATOM 1401 N N . CYS A 1 174 ? -5.699 -11.168 -17.571 1.00 77.25 174 CYS A N 1
ATOM 1402 C CA . CYS A 1 174 ? -5.770 -9.843 -16.961 1.00 77.25 174 CYS A CA 1
ATOM 1403 C C . CYS A 1 174 ? -6.677 -8.943 -17.805 1.00 77.25 174 CYS A C 1
ATOM 1405 O O . CYS A 1 174 ? -6.517 -8.856 -19.022 1.00 77.25 174 CYS A O 1
ATOM 1407 N N . ILE A 1 175 ? -7.623 -8.259 -17.163 1.00 76.25 175 ILE A N 1
ATOM 1408 C CA . ILE A 1 175 ? -8.487 -7.270 -17.808 1.00 76.25 175 ILE A CA 1
ATOM 1409 C C . ILE A 1 175 ? -8.306 -5.961 -17.056 1.00 76.25 175 ILE A C 1
ATOM 1411 O O . ILE A 1 175 ? -8.527 -5.902 -15.847 1.00 76.25 175 ILE A O 1
ATOM 1415 N N . PHE A 1 176 ? -7.955 -4.897 -17.767 1.00 76.31 176 PHE A N 1
ATOM 1416 C CA . PHE A 1 176 ? -7.942 -3.567 -17.176 1.00 76.31 176 PHE A CA 1
ATOM 1417 C C . PHE A 1 176 ? -9.373 -3.044 -17.031 1.00 76.31 176 PHE A C 1
ATOM 1419 O O . PHE A 1 176 ? -10.097 -2.883 -18.014 1.00 76.31 176 PHE A O 1
ATOM 1426 N N . LEU A 1 177 ? -9.779 -2.773 -15.789 1.00 79.31 177 LEU A N 1
ATOM 1427 C CA . LEU A 1 177 ? -11.034 -2.094 -15.480 1.00 79.31 177 LEU A CA 1
ATOM 1428 C C . LEU A 1 177 ? -10.781 -0.591 -15.392 1.00 79.31 177 LEU A C 1
ATOM 1430 O O . LEU A 1 177 ? -10.007 -0.129 -14.556 1.00 79.31 177 LEU A O 1
ATOM 1434 N N . ASN A 1 178 ? -11.446 0.181 -16.246 1.00 79.88 178 ASN A N 1
ATOM 1435 C CA . ASN A 1 178 ? -11.354 1.634 -16.201 1.00 79.88 178 ASN A CA 1
ATOM 1436 C C . ASN A 1 178 ? -12.193 2.184 -15.035 1.00 79.88 178 ASN A C 1
ATOM 1438 O O . ASN A 1 178 ? -13.415 2.261 -15.132 1.00 79.88 178 ASN A O 1
ATOM 1442 N N . THR A 1 179 ? -11.537 2.591 -13.950 1.00 80.38 179 THR A N 1
ATOM 1443 C CA . THR A 1 179 ? -12.183 3.106 -12.730 1.00 80.38 179 THR A CA 1
ATOM 1444 C C . THR A 1 179 ? -12.565 4.588 -12.796 1.00 80.38 179 THR A C 1
ATOM 1446 O O . THR A 1 179 ? -13.040 5.136 -11.803 1.00 80.38 179 THR A O 1
ATOM 1449 N N . ARG A 1 180 ? -12.394 5.258 -13.945 1.00 81.81 180 ARG A N 1
ATOM 1450 C CA . ARG A 1 180 ? -12.853 6.644 -14.126 1.00 81.81 180 ARG A CA 1
ATOM 1451 C C . ARG A 1 180 ? -14.377 6.746 -13.995 1.00 81.81 180 ARG A C 1
ATOM 1453 O O . ARG A 1 180 ? -15.102 5.753 -14.143 1.00 81.81 180 ARG A O 1
ATOM 1460 N N . LYS A 1 181 ? -14.867 7.966 -13.749 1.00 82.19 181 LYS A N 1
ATOM 1461 C CA . LYS A 1 181 ? -16.306 8.268 -13.755 1.00 82.19 181 LYS A CA 1
ATOM 1462 C C . LYS A 1 181 ? -16.931 7.905 -15.113 1.00 82.19 181 LYS A C 1
ATOM 1464 O O . LYS A 1 181 ? -16.202 7.962 -16.108 1.00 82.19 181 LYS A O 1
ATOM 1469 N N . PRO A 1 182 ? -18.221 7.518 -15.179 1.00 82.94 182 PRO A N 1
ATOM 1470 C CA . PRO A 1 182 ? -18.862 7.058 -16.415 1.00 82.94 182 PRO A CA 1
ATOM 1471 C C . PRO A 1 182 ? -18.627 7.975 -17.623 1.00 82.94 182 PRO A C 1
ATOM 1473 O O . PRO A 1 182 ? -18.371 7.481 -18.718 1.00 82.94 182 PRO A O 1
ATOM 1476 N N . GLU A 1 183 ? -18.602 9.288 -17.402 1.00 84.44 183 GLU A N 1
ATOM 1477 C CA . GLU A 1 183 ? -18.454 10.324 -18.432 1.00 84.44 183 GLU A CA 1
ATOM 1478 C C . GLU A 1 183 ? -17.014 10.428 -18.967 1.00 84.44 183 GLU A C 1
ATOM 1480 O O . GLU A 1 183 ? -16.777 10.936 -20.057 1.00 84.44 183 GLU A O 1
ATOM 1485 N N . GLN A 1 184 ? -16.035 9.928 -18.209 1.00 84.19 184 GLN A N 1
ATOM 1486 C CA . GLN A 1 184 ? -14.599 10.000 -18.511 1.00 84.19 184 GLN A CA 1
ATOM 1487 C C . GLN A 1 184 ? -14.021 8.662 -19.001 1.00 84.19 184 GLN A C 1
ATOM 1489 O O . GLN A 1 184 ? -12.803 8.523 -19.194 1.00 84.19 184 GLN A O 1
ATOM 1494 N N . ARG A 1 185 ? -14.867 7.638 -19.153 1.00 85.75 185 ARG A N 1
ATOM 1495 C CA . ARG A 1 185 ? -14.455 6.326 -19.658 1.00 85.75 185 ARG A CA 1
ATOM 1496 C C . ARG A 1 185 ? -14.362 6.382 -21.177 1.00 85.75 185 ARG A C 1
ATOM 1498 O O . ARG A 1 185 ? -15.354 6.611 -21.860 1.00 85.75 185 ARG A O 1
ATOM 1505 N N . TYR A 1 186 ? -13.170 6.122 -21.705 1.00 80.19 186 TYR A N 1
ATOM 1506 C CA . TYR A 1 186 ? -12.984 5.979 -23.145 1.00 80.19 186 TYR A CA 1
ATOM 1507 C C . TYR A 1 186 ? -13.791 4.780 -23.668 1.00 80.19 186 TYR A C 1
ATOM 1509 O O . TYR A 1 186 ? -13.865 3.732 -23.017 1.00 80.19 186 TYR A O 1
ATOM 1517 N N . LYS A 1 187 ? -14.395 4.940 -24.848 1.00 82.38 187 LYS A N 1
ATOM 1518 C CA . LYS A 1 187 ? -15.074 3.868 -25.582 1.00 82.38 187 LYS A CA 1
ATOM 1519 C C . LYS A 1 187 ? -14.239 3.509 -26.804 1.00 82.38 187 LYS A C 1
ATOM 1521 O O . LYS A 1 187 ? -13.667 4.385 -27.443 1.00 82.38 187 LYS A O 1
ATOM 1526 N N . VAL A 1 188 ? -14.148 2.218 -27.107 1.00 84.00 188 VAL A N 1
ATOM 1527 C CA . VAL A 1 188 ? -13.440 1.753 -28.303 1.00 84.00 188 VAL A CA 1
ATOM 1528 C C . VAL A 1 188 ? -14.376 1.930 -29.491 1.00 84.00 188 VAL A C 1
ATOM 1530 O O . VAL A 1 188 ? -15.478 1.380 -29.475 1.00 84.00 188 VAL A O 1
ATOM 1533 N N . LEU A 1 189 ? -13.957 2.697 -30.495 1.00 88.62 189 LEU A N 1
ATOM 1534 C CA . LEU A 1 189 ? -14.720 2.875 -31.728 1.00 88.62 189 LEU A CA 1
ATOM 1535 C C . LEU A 1 189 ? -14.767 1.566 -32.522 1.00 88.62 189 LEU A C 1
ATOM 1537 O O . LEU A 1 189 ? -13.819 0.779 -32.527 1.00 88.62 189 LEU A O 1
ATOM 1541 N N . ARG A 1 190 ? -15.891 1.337 -33.190 1.00 88.75 190 ARG A N 1
ATOM 1542 C CA . ARG A 1 190 ? -16.104 0.241 -34.125 1.00 88.75 190 ARG A CA 1
ATOM 1543 C C . ARG A 1 190 ? -16.038 0.801 -35.536 1.00 88.75 190 ARG A C 1
ATOM 1545 O O . ARG A 1 190 ? -16.710 1.785 -35.833 1.00 88.75 190 ARG A O 1
ATOM 1552 N N . PHE A 1 191 ? -15.250 0.151 -36.379 1.00 90.38 191 PHE A N 1
ATOM 1553 C CA . PHE A 1 191 ? -15.072 0.510 -37.780 1.00 90.38 191 PHE A CA 1
ATOM 1554 C C . PHE A 1 191 ? -15.655 -0.584 -38.677 1.00 90.38 191 PHE A C 1
ATOM 1556 O O . PHE A 1 191 ? -15.670 -1.755 -38.282 1.00 90.38 191 PHE A O 1
ATOM 1563 N N . ASP A 1 192 ? -16.168 -0.210 -39.845 1.00 90.62 192 ASP A N 1
ATOM 1564 C CA . ASP A 1 192 ? -16.501 -1.161 -40.909 1.00 90.62 192 ASP A CA 1
ATOM 1565 C C . ASP A 1 192 ? -15.268 -1.548 -41.748 1.00 90.62 192 ASP A C 1
ATOM 1567 O O . ASP A 1 192 ? -14.154 -1.076 -41.512 1.00 90.62 192 ASP A O 1
ATOM 1571 N N . GLN A 1 193 ? -15.465 -2.427 -42.737 1.00 88.38 193 GLN A N 1
ATOM 1572 C CA . GLN A 1 193 ? -14.404 -2.863 -43.656 1.00 88.38 193 GLN A CA 1
ATOM 1573 C C . GLN A 1 193 ? -13.863 -1.724 -44.539 1.00 88.38 193 GLN A C 1
ATOM 1575 O O . GLN A 1 193 ? -12.762 -1.842 -45.067 1.00 88.38 193 GLN A O 1
ATOM 1580 N N . SER A 1 194 ? -14.611 -0.626 -44.677 1.00 88.62 194 SER A N 1
ATOM 1581 C CA . SER A 1 194 ? -14.211 0.579 -45.412 1.00 88.62 194 SER A CA 1
ATOM 1582 C C . SER A 1 194 ? -13.553 1.651 -44.532 1.00 88.62 194 SER A C 1
ATOM 1584 O O . SER A 1 194 ? -13.154 2.694 -45.041 1.00 88.62 194 SER A O 1
ATOM 1586 N N . GLY A 1 195 ? -13.405 1.402 -43.224 1.00 86.56 195 GLY A N 1
ATOM 1587 C CA . GLY A 1 195 ? -12.790 2.327 -42.272 1.00 86.56 195 GLY A CA 1
ATOM 1588 C C . GLY A 1 195 ? -13.724 3.405 -41.708 1.00 86.56 195 GLY A C 1
ATOM 1589 O O . GLY A 1 195 ? -13.247 4.281 -40.986 1.00 86.56 195 GLY A O 1
ATOM 1590 N N . HIS A 1 196 ? -15.035 3.357 -41.967 1.00 88.31 196 HIS A N 1
ATOM 1591 C CA . HIS A 1 196 ? -15.989 4.300 -41.378 1.00 88.31 196 HIS A CA 1
ATOM 1592 C C . HIS A 1 196 ? -16.425 3.864 -39.977 1.00 88.31 196 HIS A C 1
ATOM 1594 O O . HIS A 1 196 ? -16.585 2.675 -39.684 1.00 88.31 196 HIS A O 1
ATOM 1600 N N . VAL A 1 197 ? -16.636 4.842 -39.092 1.00 88.56 197 VAL A N 1
ATOM 1601 C CA . VAL A 1 197 ? -17.091 4.599 -37.718 1.00 88.56 197 VAL A CA 1
ATOM 1602 C C . VAL A 1 197 ? -18.562 4.183 -37.732 1.00 88.56 197 VAL A C 1
ATOM 1604 O O . VAL A 1 197 ? -19.437 4.970 -38.074 1.00 88.56 197 VAL A O 1
ATOM 1607 N N . THR A 1 198 ? -18.839 2.956 -37.301 1.00 89.75 198 THR A N 1
ATOM 1608 C CA . THR A 1 198 ? -20.196 2.387 -37.208 1.00 89.75 198 THR A CA 1
ATOM 1609 C C . THR A 1 198 ? -20.774 2.438 -35.796 1.00 89.75 198 THR A C 1
ATOM 1611 O O . THR A 1 198 ? -21.958 2.173 -35.594 1.00 89.75 198 THR A O 1
ATOM 1614 N N . GLY A 1 199 ? -19.955 2.765 -34.793 1.00 89.06 199 GLY A N 1
ATOM 1615 C CA . GLY A 1 199 ? -20.396 2.921 -33.410 1.00 89.06 199 GLY A CA 1
ATOM 1616 C C . GLY A 1 199 ? -19.271 2.707 -32.407 1.00 89.06 199 GLY A C 1
ATOM 1617 O O . GLY A 1 199 ? -18.099 2.894 -32.719 1.00 89.06 199 GLY A O 1
ATOM 1618 N N . CYS A 1 200 ? -19.627 2.282 -31.196 1.00 85.19 200 CYS A N 1
ATOM 1619 C CA . CYS A 1 200 ? -18.686 1.956 -30.125 1.00 85.19 200 CYS A CA 1
ATOM 1620 C C . CYS A 1 200 ? -18.887 0.512 -29.659 1.00 85.19 200 CYS A C 1
ATOM 1622 O O . CYS A 1 200 ? -20.017 0.034 -29.555 1.00 85.19 200 CYS A O 1
ATOM 1624 N N . TYR A 1 201 ? -17.804 -0.176 -29.305 1.00 80.69 201 TYR A N 1
ATOM 1625 C CA . TYR A 1 201 ? -17.892 -1.448 -28.599 1.00 80.69 201 TYR A CA 1
ATOM 1626 C C . TYR A 1 201 ? -18.424 -1.246 -27.179 1.00 80.69 201 TYR A C 1
ATOM 1628 O O . TYR A 1 201 ? -17.996 -0.334 -26.466 1.00 80.69 201 TYR A O 1
ATOM 1636 N N . SER A 1 202 ? -19.301 -2.153 -26.738 1.00 78.19 202 SER A N 1
ATOM 1637 C CA . SER A 1 202 ? -19.763 -2.170 -25.351 1.00 78.19 202 SER A CA 1
ATOM 1638 C C . SER A 1 202 ? -18.611 -2.453 -24.399 1.00 78.19 202 SER A C 1
ATOM 1640 O O . SER A 1 202 ? -17.932 -3.485 -24.512 1.00 78.19 202 SER A O 1
ATOM 1642 N N . ASN A 1 203 ? -18.421 -1.544 -23.446 1.00 79.38 203 ASN A N 1
ATOM 1643 C CA . ASN A 1 203 ? -17.417 -1.691 -22.403 1.00 79.38 203 ASN A CA 1
ATOM 1644 C C . ASN A 1 203 ? -17.844 -2.756 -21.372 1.00 79.38 203 ASN A C 1
ATOM 1646 O O . ASN A 1 203 ? -18.969 -3.258 -21.376 1.00 79.38 203 ASN A O 1
ATOM 1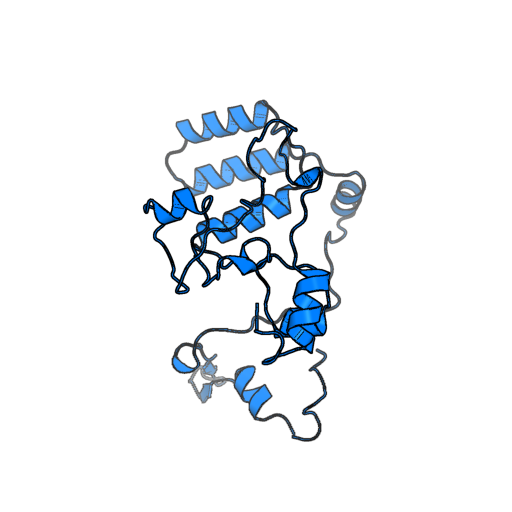650 N N . ILE A 1 204 ? -16.919 -3.129 -20.487 1.00 80.56 204 ILE A N 1
ATOM 1651 C CA . ILE A 1 204 ? -17.162 -4.170 -19.480 1.00 80.56 204 ILE A CA 1
ATOM 1652 C C . ILE A 1 204 ? -18.297 -3.822 -18.508 1.00 80.56 204 ILE A C 1
ATOM 1654 O O . ILE A 1 204 ? -18.999 -4.728 -18.071 1.00 80.56 204 ILE A O 1
ATOM 1658 N N . PHE A 1 205 ? -18.517 -2.537 -18.218 1.00 84.12 205 PHE A N 1
ATOM 1659 C CA . PHE A 1 205 ? -19.599 -2.081 -17.344 1.00 84.12 205 PHE A CA 1
ATOM 1660 C C . PHE A 1 205 ? -20.956 -2.279 -18.012 1.00 84.12 205 PHE A C 1
ATOM 1662 O O . PHE A 1 205 ? -21.813 -2.929 -17.435 1.00 84.12 205 PHE A O 1
ATOM 1669 N N . GLU A 1 206 ? -21.108 -1.843 -19.264 1.00 81.56 206 GLU A N 1
ATOM 1670 C CA . GLU A 1 206 ? -22.343 -2.021 -20.037 1.00 81.56 206 GLU A CA 1
ATOM 1671 C C . GLU A 1 206 ? -22.684 -3.509 -20.215 1.00 81.56 206 GLU A C 1
ATOM 1673 O O . GLU A 1 206 ? -23.843 -3.903 -20.116 1.00 81.56 206 GLU A O 1
ATOM 1678 N N . ARG A 1 207 ? -21.675 -4.363 -20.442 1.00 80.75 207 ARG A N 1
ATOM 1679 C CA . ARG A 1 207 ? -21.876 -5.822 -20.490 1.00 80.75 207 ARG A CA 1
ATOM 1680 C C . ARG A 1 207 ? -22.329 -6.380 -19.143 1.00 80.75 207 ARG A C 1
ATOM 1682 O O . ARG A 1 207 ? -23.168 -7.272 -19.113 1.00 80.75 207 ARG A O 1
ATOM 1689 N N . TYR A 1 208 ? -21.764 -5.875 -18.047 1.00 80.50 208 TYR A N 1
ATOM 1690 C CA . TYR A 1 208 ? -22.126 -6.302 -16.701 1.00 80.50 208 TYR A CA 1
ATOM 1691 C C . TYR A 1 208 ? -23.525 -5.814 -16.310 1.00 80.50 208 TYR A C 1
ATOM 1693 O O . TYR A 1 208 ? -24.274 -6.565 -15.702 1.00 80.50 208 TYR A O 1
ATOM 1701 N N . GLU A 1 209 ? -23.918 -4.597 -16.676 1.00 82.94 209 GLU A N 1
ATOM 1702 C CA . GLU A 1 209 ? -25.262 -4.051 -16.444 1.00 82.94 209 GLU A CA 1
ATOM 1703 C C . GLU A 1 209 ? -26.328 -4.798 -17.249 1.00 82.94 209 GLU A C 1
ATOM 1705 O O . GLU A 1 209 ? -27.390 -5.108 -16.723 1.00 82.94 209 GLU A O 1
ATOM 1710 N N . LYS A 1 210 ? -26.016 -5.169 -18.497 1.00 83.56 210 LYS A N 1
ATOM 1711 C CA . LYS A 1 210 ? -26.901 -5.951 -19.376 1.00 83.56 210 LYS A CA 1
ATOM 1712 C C . LYS A 1 210 ? -26.863 -7.460 -19.108 1.00 83.56 210 LYS A C 1
ATOM 1714 O O . LYS A 1 210 ? -27.387 -8.236 -19.908 1.00 83.56 210 LYS A O 1
ATOM 1719 N N . ARG A 1 211 ? -26.210 -7.904 -18.029 1.00 83.19 211 ARG A N 1
ATOM 1720 C CA . ARG A 1 211 ? -26.087 -9.333 -17.725 1.00 83.19 211 ARG A CA 1
ATOM 1721 C C . ARG A 1 211 ? -27.459 -9.932 -17.376 1.00 83.19 211 ARG A C 1
ATOM 1723 O O . ARG A 1 211 ? -28.244 -9.267 -16.699 1.00 83.19 211 ARG A O 1
ATOM 1730 N N . PRO A 1 212 ? -27.753 -11.181 -17.776 1.00 86.69 212 PRO A N 1
ATOM 1731 C CA . PRO A 1 212 ? -28.994 -11.847 -17.391 1.00 86.69 212 PRO A CA 1
ATOM 1732 C C . PRO A 1 212 ? -29.178 -11.905 -15.868 1.00 86.69 212 PRO A C 1
ATOM 1734 O O . PRO A 1 212 ? -28.237 -12.194 -15.130 1.00 86.69 212 PRO A O 1
ATOM 1737 N N . LEU A 1 213 ? -30.404 -11.686 -15.385 1.00 82.44 213 LEU A N 1
ATOM 1738 C CA . LEU A 1 213 ? -30.682 -11.634 -13.943 1.00 82.44 213 LEU A CA 1
ATOM 1739 C C . LEU A 1 213 ? -30.394 -12.961 -13.220 1.00 82.44 213 LEU A C 1
ATOM 1741 O O . LEU A 1 213 ? -30.042 -12.956 -12.046 1.00 82.44 213 LEU A O 1
ATOM 1745 N N . HIS A 1 214 ? -30.464 -14.095 -13.920 1.00 82.69 214 HIS A N 1
ATOM 1746 C CA . HIS A 1 214 ? -30.215 -15.412 -13.330 1.00 82.69 214 HIS A CA 1
ATOM 1747 C C . HIS A 1 214 ? -28.738 -15.671 -12.961 1.00 82.69 214 HIS A C 1
ATOM 1749 O O . HIS A 1 214 ? -28.464 -16.621 -12.235 1.00 82.69 214 HIS A O 1
ATOM 1755 N N . ILE A 1 215 ? -27.789 -14.831 -13.404 1.00 78.31 215 ILE A N 1
ATOM 1756 C CA . ILE A 1 215 ? -26.361 -14.923 -13.034 1.00 78.31 215 ILE A CA 1
ATOM 1757 C C . ILE A 1 215 ? -25.925 -13.848 -12.026 1.00 78.31 215 ILE A C 1
ATOM 1759 O O . ILE A 1 215 ? -24.735 -13.567 -11.889 1.00 78.31 215 ILE A O 1
ATOM 1763 N N . LEU A 1 216 ? -26.867 -13.227 -11.303 1.00 61.91 216 LEU A N 1
ATOM 1764 C CA . LEU A 1 216 ? -26.572 -12.113 -10.388 1.00 61.91 216 LEU A CA 1
ATOM 1765 C C . LEU A 1 216 ? -25.545 -12.464 -9.296 1.00 61.91 216 LEU A C 1
ATOM 1767 O O . LEU A 1 216 ? -24.769 -11.596 -8.902 1.00 61.91 216 LEU A O 1
ATOM 1771 N N . ASN A 1 217 ? -25.524 -13.729 -8.867 1.00 60.78 217 ASN A N 1
ATOM 1772 C CA . ASN A 1 217 ? -24.649 -14.252 -7.812 1.00 60.78 217 ASN A CA 1
ATOM 1773 C C . ASN A 1 217 ? -23.420 -15.000 -8.352 1.00 60.78 217 ASN A C 1
ATOM 1775 O O . ASN A 1 217 ? -22.620 -15.527 -7.578 1.00 60.78 217 ASN A O 1
ATOM 1779 N N . THR A 1 218 ? -23.252 -15.073 -9.673 1.00 56.50 218 THR A N 1
ATOM 1780 C CA . THR A 1 218 ? -22.135 -15.785 -10.291 1.00 56.50 218 THR A CA 1
ATOM 1781 C C . THR A 1 218 ? -21.025 -14.792 -10.609 1.00 56.50 218 THR A C 1
ATOM 1783 O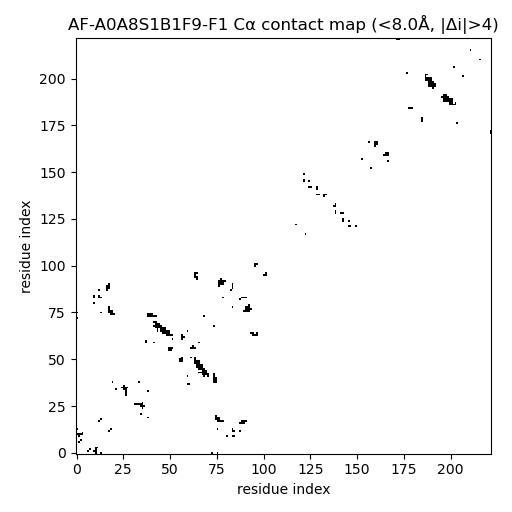 O . THR A 1 218 ? -21.155 -13.934 -11.481 1.00 56.50 218 THR A O 1
ATOM 1786 N N . ILE A 1 219 ? -19.898 -14.902 -9.905 1.00 54.34 219 ILE A N 1
ATOM 1787 C CA . ILE A 1 219 ? -18.689 -14.152 -10.255 1.00 54.34 219 ILE A CA 1
ATOM 1788 C C . ILE A 1 219 ? -18.250 -14.622 -11.646 1.00 54.34 219 ILE A C 1
ATOM 1790 O O . ILE A 1 219 ? -17.995 -15.812 -11.835 1.00 54.34 219 ILE A O 1
ATOM 1794 N N . LEU A 1 220 ? -18.164 -13.695 -12.608 1.00 47.91 220 LEU A N 1
ATOM 1795 C CA . LEU A 1 220 ? -17.657 -13.951 -13.959 1.00 47.91 220 LEU A CA 1
ATOM 1796 C C . LEU A 1 220 ? -16.272 -14.608 -13.873 1.00 47.91 220 LEU A C 1
ATOM 1798 O O . LEU A 1 220 ? -15.265 -13.940 -13.632 1.00 47.91 220 LEU A O 1
ATOM 1802 N N . ARG A 1 221 ? -16.220 -15.927 -14.065 1.00 38.22 221 ARG A N 1
ATOM 1803 C CA . ARG A 1 221 ? -14.979 -16.642 -14.352 1.00 38.22 221 ARG A CA 1
ATOM 1804 C C . ARG A 1 221 ? -14.700 -16.445 -15.840 1.00 38.22 221 ARG A C 1
ATOM 1806 O O . ARG A 1 221 ? -15.471 -16.917 -16.670 1.00 38.22 221 ARG A O 1
ATOM 1813 N N . LYS A 1 222 ? -13.658 -15.676 -16.151 1.00 41.78 222 LYS A N 1
ATOM 1814 C CA . LYS A 1 222 ? -12.967 -15.783 -17.436 1.00 41.78 222 LYS A CA 1
ATOM 1815 C C . LYS A 1 222 ? -11.904 -16.858 -17.341 1.00 41.78 222 LYS A C 1
ATOM 1817 O O . LYS A 1 222 ? -11.312 -16.962 -16.240 1.00 41.78 222 LYS A O 1
#

Secondary structure (DSSP, 8-state):
---TTT-HHHHHHHHHHTB----GGGSSTTT-SS-TT-PSPPPBSS-EE--TTSHHHHHTTS-SEE--B-GGGTTBPP--HHHHHHH-S---------HHHHHHHHHHHHGGGS-S---HHHHHHHHHHHHH---HHHHHHHHHHHHHHH----HHHHHHHHTT--S---SS-------S-GGG---PEEE-TTS-EEEEPPPHHHHHHTS-GGGTT-----

Nearest PDB structures (foldseek):
  6z7n-assembly1_Q  TM=3.340E-01  e=8.696E+00  Human adenovirus 41

Foldseek 3Di:
DDPCVVPVPLVVLQVQAFFDDDDPQLDDVVPDPAGPCRPQADADQAKDFDDQPDPVCVNRVNARIDHHDDPVCSRGADDDSVVCVVPSHYDRDGDQDDPVSVVVVVVCVVCVPFPPDPDPVLVVQLVVLVVPDPDPVVSVVSSVVVCVVPGDDDPVVVVCVVVVNDPDDDPADDDDDDPDDPVPDDFAFDADPVGDTPGTDDDPVNCVVPDDPVCVPPDDGD

Radius of gyration: 24.9 Å; Cα contacts (8 Å, |Δi|>4): 186; chains: 1; bounding box: 61×44×68 Å

Solvent-accessible surface area (backbone atoms only — not comparable to full-atom values): 13981 Å² total; per-residue (Å²): 122,65,52,59,90,81,34,51,68,61,31,51,50,41,66,75,38,26,55,67,71,91,51,79,82,29,29,62,88,84,70,47,97,54,40,67,84,54,59,71,39,73,64,28,95,58,66,45,79,46,54,87,87,35,70,65,10,61,76,56,73,72,39,40,64,47,59,53,30,54,73,90,41,23,45,50,48,40,71,53,72,70,58,38,72,75,63,71,51,68,46,78,63,72,85,79,82,43,72,65,58,46,52,50,52,52,50,54,60,71,49,60,85,49,72,91,68,72,52,68,68,54,56,50,50,45,56,50,43,63,73,75,43,86,52,67,68,62,34,52,50,54,45,50,52,52,51,64,70,72,54,84,71,54,72,68,59,48,52,30,60,76,67,71,44,77,94,69,84,72,101,58,84,85,76,91,76,82,84,57,58,83,90,70,53,85,69,52,73,32,62,49,99,87,68,49,78,78,49,65,52,81,50,74,65,59,52,60,72,69,46,64,76,91,49,74,89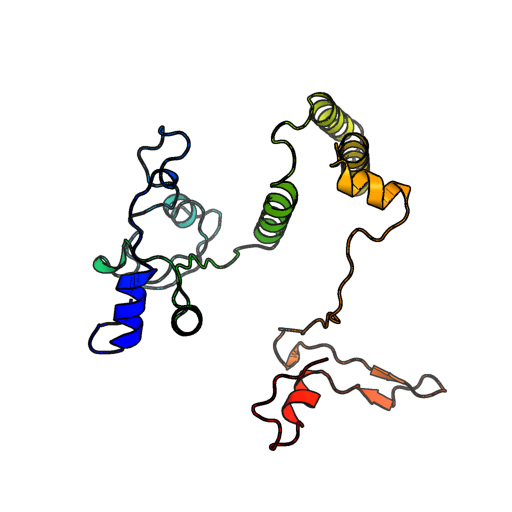,56,79,84,80,119